Protein AF-A0A8T6P2V7-F1 (afdb_monomer_lite)

Structure (mmCIF, N/CA/C/O backbone):
data_AF-A0A8T6P2V7-F1
#
_entry.id   AF-A0A8T6P2V7-F1
#
loop_
_atom_site.group_PDB
_atom_site.id
_atom_site.type_symbol
_atom_site.label_atom_id
_atom_site.label_alt_id
_atom_site.label_comp_id
_atom_site.label_asym_id
_atom_site.label_entity_id
_atom_site.label_seq_id
_atom_site.pdbx_PDB_ins_code
_atom_site.Cartn_x
_atom_site.Cartn_y
_atom_site.Cartn_z
_atom_site.occupancy
_atom_site.B_iso_or_equiv
_atom_site.auth_seq_id
_atom_site.auth_comp_id
_atom_site.auth_asym_id
_atom_site.auth_atom_id
_atom_site.pdbx_PDB_model_num
ATOM 1 N N . MET A 1 1 ? -76.034 -18.250 33.286 1.00 45.53 1 MET A N 1
ATOM 2 C CA . MET A 1 1 ? -74.710 -18.316 33.936 1.00 45.53 1 MET A CA 1
ATOM 3 C C . MET A 1 1 ? -73.732 -17.863 32.869 1.00 45.53 1 MET A C 1
ATOM 5 O O . MET A 1 1 ? -73.276 -18.672 32.076 1.00 45.53 1 MET A O 1
ATOM 9 N N . GLU A 1 2 ? -73.597 -16.548 32.731 1.00 50.03 2 GLU A N 1
ATOM 10 C CA . GLU A 1 2 ? -72.779 -15.900 31.703 1.00 50.03 2 GLU A CA 1
ATOM 11 C C . GLU A 1 2 ? -71.482 -15.450 32.367 1.00 50.03 2 GLU A C 1
ATOM 13 O O . GLU A 1 2 ? -71.509 -14.820 33.422 1.00 50.03 2 GLU A O 1
ATOM 18 N N . VAL A 1 3 ? -70.359 -15.863 31.790 1.00 55.62 3 VAL A N 1
ATOM 19 C CA . VAL A 1 3 ? -69.014 -15.527 32.257 1.00 55.62 3 VAL A CA 1
ATOM 20 C C . VAL A 1 3 ? -68.494 -14.440 31.323 1.00 55.62 3 VAL A C 1
ATOM 22 O O . VAL A 1 3 ? -68.319 -14.687 30.131 1.00 55.62 3 VAL A O 1
ATOM 25 N N . GLU A 1 4 ? -68.303 -13.230 31.846 1.00 58.66 4 GLU A N 1
ATOM 26 C CA . GLU A 1 4 ? -67.758 -12.103 31.084 1.00 58.66 4 GLU A CA 1
ATOM 27 C C . GLU A 1 4 ? -66.236 -12.249 30.884 1.00 58.66 4 GLU A C 1
ATOM 29 O O . GLU A 1 4 ? -65.521 -12.551 31.842 1.00 58.66 4 GLU A O 1
ATOM 34 N N . PRO A 1 5 ? -65.701 -12.012 29.670 1.00 64.38 5 PRO A N 1
ATOM 35 C CA . PRO A 1 5 ? -64.272 -12.097 29.399 1.00 64.38 5 PRO A CA 1
ATOM 36 C C . PRO A 1 5 ? -63.617 -10.711 29.525 1.00 64.38 5 PRO A C 1
ATOM 38 O O . PRO A 1 5 ? -63.576 -9.952 28.559 1.00 64.38 5 PRO A O 1
ATOM 41 N N . THR A 1 6 ? -63.072 -10.366 30.695 1.00 61.09 6 THR A N 1
ATOM 42 C CA . THR A 1 6 ? -62.422 -9.055 30.932 1.00 61.09 6 THR A CA 1
ATOM 43 C C . THR A 1 6 ? -60.886 -9.069 30.896 1.00 61.09 6 THR A C 1
ATOM 45 O O . THR A 1 6 ? -60.261 -8.026 31.048 1.00 61.09 6 THR A O 1
ATOM 48 N N . GLU A 1 7 ? -60.234 -10.193 30.591 1.00 59.88 7 GLU A N 1
ATOM 49 C CA . GLU A 1 7 ? -58.781 -10.348 30.819 1.00 59.88 7 GLU A CA 1
ATOM 50 C C . GLU A 1 7 ? -57.835 -10.057 29.628 1.00 59.88 7 GLU A C 1
ATOM 52 O O . GLU A 1 7 ? -56.652 -10.385 29.687 1.00 59.88 7 GLU A O 1
ATOM 57 N N . ARG A 1 8 ? -58.285 -9.453 28.515 1.00 60.38 8 ARG A N 1
ATOM 58 C CA . ARG A 1 8 ? -57.468 -9.427 27.272 1.00 60.38 8 ARG A CA 1
ATOM 59 C C . ARG A 1 8 ? -56.738 -8.112 26.929 1.00 60.38 8 ARG A C 1
ATOM 61 O O . ARG A 1 8 ? -56.030 -8.088 25.925 1.00 60.38 8 ARG A O 1
ATOM 68 N N . LEU A 1 9 ? -56.829 -7.033 27.717 1.00 59.06 9 LEU A N 1
ATOM 69 C CA . LEU A 1 9 ? -56.274 -5.72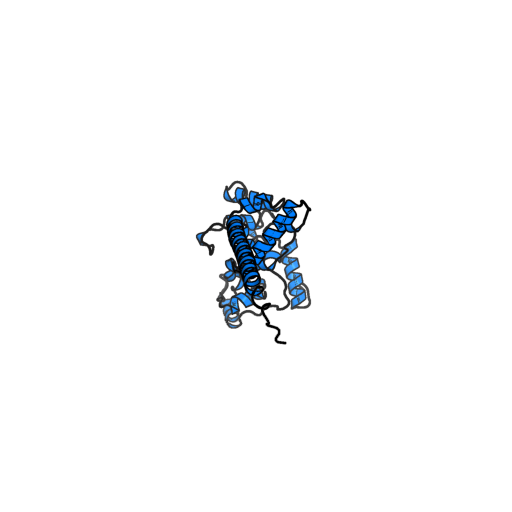1 27.303 1.00 59.06 9 LEU A CA 1
ATOM 70 C C . LEU A 1 9 ? -55.021 -5.224 28.054 1.00 59.06 9 LEU A C 1
ATOM 72 O O . LEU A 1 9 ? -54.312 -4.371 27.518 1.00 59.06 9 LEU A O 1
ATOM 76 N N . GLU A 1 10 ? -54.651 -5.779 29.212 1.00 60.25 10 GLU A N 1
ATOM 77 C CA . GLU A 1 10 ? -53.497 -5.269 29.988 1.00 60.25 10 GLU A CA 1
ATOM 78 C C . GLU A 1 10 ? -52.119 -5.662 29.415 1.00 60.25 10 GLU A C 1
ATOM 80 O O . GLU A 1 10 ? -51.110 -5.008 29.684 1.00 60.25 10 GLU A O 1
ATOM 85 N N . GLY A 1 11 ? -52.052 -6.674 28.544 1.00 63.94 11 GLY A N 1
ATOM 86 C CA . GLY A 1 11 ? -50.790 -7.147 27.959 1.00 63.94 11 GLY A CA 1
ATOM 87 C C . GLY A 1 11 ? -50.219 -6.294 26.815 1.00 63.94 11 GLY A C 1
ATOM 88 O O . GLY A 1 11 ? -49.067 -6.494 26.429 1.00 63.94 11 GLY A O 1
ATOM 89 N N . SER A 1 12 ? -50.989 -5.364 26.236 1.00 71.81 12 SER A N 1
ATOM 90 C CA . SER A 1 12 ? -50.569 -4.643 25.017 1.00 71.81 12 SER A CA 1
ATOM 91 C C . SER A 1 12 ? -49.642 -3.451 25.317 1.00 71.81 12 SER A C 1
ATOM 93 O O . SER A 1 12 ? -48.648 -3.233 24.617 1.00 71.81 12 SER A O 1
ATOM 95 N N . HIS A 1 13 ? -49.891 -2.729 26.415 1.00 76.44 13 HIS A N 1
ATOM 96 C CA . HIS A 1 13 ? -49.121 -1.535 26.778 1.00 76.44 13 HIS A CA 1
ATOM 97 C C . HIS A 1 13 ? -47.701 -1.854 27.273 1.00 76.44 13 HIS A C 1
ATOM 99 O O . HIS A 1 13 ? -46.779 -1.069 27.039 1.00 76.44 13 HIS A O 1
ATOM 105 N N . SER A 1 14 ? -47.495 -3.003 27.924 1.00 86.00 14 SER A N 1
ATOM 106 C CA . SER A 1 14 ? -46.169 -3.428 28.393 1.00 86.00 14 SER A CA 1
ATOM 107 C C . SER A 1 14 ? -45.248 -3.805 27.228 1.00 86.00 14 SER A C 1
ATOM 109 O O . SER A 1 14 ? -44.094 -3.378 27.201 1.00 86.00 14 SER A O 1
ATOM 111 N N . ARG A 1 15 ? -45.771 -4.510 26.214 1.00 89.38 15 ARG A N 1
ATOM 112 C CA . ARG A 1 15 ? -45.019 -4.904 25.009 1.00 89.38 15 ARG A CA 1
ATOM 113 C C . ARG A 1 15 ? -44.549 -3.700 24.197 1.00 89.38 15 ARG A C 1
ATOM 115 O O . ARG A 1 15 ? -43.385 -3.644 23.815 1.00 89.38 15 ARG A O 1
ATOM 122 N N . LEU A 1 16 ? -45.415 -2.706 23.987 1.00 92.25 16 LEU A N 1
ATOM 123 C CA . LEU A 1 16 ? -45.050 -1.501 23.236 1.00 92.25 16 LEU A CA 1
ATOM 124 C C . LEU A 1 16 ? -43.967 -0.675 23.949 1.00 92.25 16 LEU A C 1
ATOM 126 O O . LEU A 1 16 ? -43.078 -0.131 23.296 1.00 92.25 16 LEU A O 1
ATOM 130 N N . ARG A 1 17 ? -44.011 -0.593 25.287 1.00 93.69 17 ARG A N 1
ATOM 131 C CA . ARG A 1 17 ? -42.956 0.067 26.072 1.00 93.69 17 ARG A CA 1
ATOM 132 C C . ARG A 1 17 ? -41.624 -0.669 25.931 1.00 93.69 17 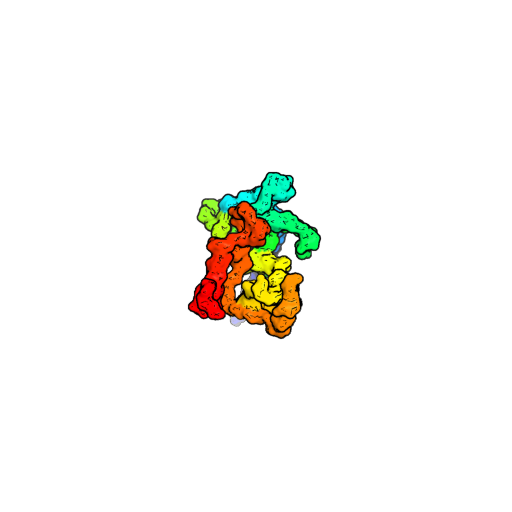ARG A C 1
ATOM 134 O O . ARG A 1 17 ? -40.629 -0.012 25.649 1.00 93.69 17 ARG A O 1
ATOM 141 N N . TRP A 1 18 ? -41.609 -1.996 26.062 1.00 95.12 18 TRP A N 1
ATOM 142 C CA . TRP A 1 18 ? -40.398 -2.805 25.879 1.00 95.12 18 TRP A CA 1
ATOM 143 C C . TRP A 1 18 ? -39.787 -2.656 24.485 1.00 95.12 18 TRP A C 1
ATOM 145 O O . TRP A 1 18 ? -38.587 -2.426 24.380 1.00 95.12 18 TRP A O 1
ATOM 155 N N . LEU A 1 19 ? -40.602 -2.703 23.427 1.00 96.31 19 LEU A N 1
ATOM 156 C CA . LEU A 1 19 ? -40.124 -2.504 22.055 1.00 96.31 19 LEU A CA 1
ATOM 157 C C . LEU A 1 19 ? -39.497 -1.118 21.857 1.00 96.31 19 LEU A C 1
ATOM 159 O O . LEU A 1 19 ? -38.450 -1.008 21.229 1.00 96.31 19 LEU A O 1
ATOM 163 N N . ARG A 1 20 ? -40.093 -0.063 22.429 1.00 96.94 20 ARG A N 1
ATOM 164 C CA . ARG A 1 20 ? -39.525 1.296 22.378 1.00 96.94 20 ARG A CA 1
ATOM 165 C C . ARG A 1 20 ? -38.190 1.398 23.113 1.00 96.94 20 ARG A C 1
ATOM 167 O O . ARG A 1 20 ? -37.284 2.047 22.606 1.00 96.94 20 ARG A O 1
ATOM 174 N N . TRP A 1 21 ? -38.059 0.754 24.273 1.00 97.50 21 TRP A N 1
ATOM 175 C CA . TRP A 1 21 ? -36.792 0.702 25.009 1.00 97.50 21 TRP A CA 1
ATOM 176 C C . TRP A 1 21 ? -35.720 -0.071 24.245 1.00 97.50 21 TRP A C 1
ATOM 178 O O . TRP A 1 21 ? -34.617 0.438 24.086 1.00 97.50 21 TRP A O 1
ATOM 188 N N . ALA A 1 22 ? -36.050 -1.254 23.725 1.00 96.75 22 ALA A N 1
ATOM 189 C CA . ALA A 1 22 ? -35.128 -2.054 22.925 1.00 96.75 22 ALA A CA 1
ATOM 190 C C . ALA A 1 22 ? -34.666 -1.296 21.670 1.00 96.75 22 ALA A C 1
ATOM 192 O O . ALA A 1 22 ? -33.471 -1.238 21.400 1.00 96.75 22 ALA A O 1
ATOM 193 N N . ALA A 1 23 ? -35.591 -0.643 20.958 1.00 97.44 23 ALA A N 1
ATOM 194 C CA . ALA A 1 23 ? -35.260 0.202 19.813 1.00 97.44 23 ALA A CA 1
ATOM 195 C C . ALA A 1 23 ? -34.381 1.398 20.213 1.00 97.44 23 ALA A C 1
ATOM 197 O O . ALA A 1 23 ? -33.410 1.698 19.527 1.00 97.44 23 ALA A O 1
ATOM 198 N N . GLY A 1 24 ? -34.682 2.057 21.337 1.00 97.75 24 GLY A N 1
ATOM 199 C CA . GLY A 1 24 ? -33.870 3.159 21.856 1.00 97.75 24 GLY A CA 1
ATOM 200 C C . GLY A 1 24 ? -32.445 2.730 22.213 1.00 97.75 24 GLY A C 1
ATOM 201 O O . GLY A 1 24 ? -31.498 3.427 21.864 1.00 97.75 24 GLY A O 1
ATOM 202 N N . ILE A 1 25 ? -32.284 1.565 22.847 1.00 97.50 25 ILE A N 1
ATOM 203 C CA . ILE A 1 25 ? -30.970 0.990 23.165 1.00 97.50 25 ILE A CA 1
ATOM 204 C C . ILE A 1 25 ? -30.220 0.630 21.882 1.00 97.50 25 ILE A C 1
ATOM 206 O O . ILE A 1 25 ? -29.060 1.003 21.742 1.00 97.50 25 ILE A O 1
ATOM 210 N N . ALA A 1 26 ? -30.876 -0.036 20.930 1.00 97.38 26 ALA A N 1
ATOM 211 C CA . ALA A 1 26 ? -30.260 -0.388 19.654 1.00 97.38 26 ALA A CA 1
ATOM 212 C C . ALA A 1 26 ? -29.769 0.860 18.900 1.00 97.38 26 ALA A C 1
ATOM 214 O O . ALA A 1 26 ? -28.629 0.894 18.447 1.00 97.38 26 ALA A O 1
ATOM 215 N N . LEU A 1 27 ? -30.586 1.916 18.837 1.00 98.12 27 LEU A N 1
ATOM 216 C CA . LEU A 1 27 ? -30.195 3.191 18.230 1.00 98.12 27 LEU A CA 1
ATOM 217 C C . LEU A 1 27 ? -29.028 3.855 18.965 1.00 98.12 27 LEU A C 1
ATOM 219 O O . LEU A 1 27 ? -28.132 4.382 18.316 1.00 98.12 27 LEU A O 1
ATOM 223 N N . ALA A 1 28 ? -29.016 3.819 20.300 1.00 97.75 28 ALA A N 1
ATOM 224 C CA . ALA A 1 28 ? -27.910 4.363 21.081 1.00 97.75 28 ALA A CA 1
ATOM 225 C C . ALA A 1 28 ? -26.600 3.605 20.817 1.00 97.75 28 ALA A C 1
ATOM 227 O O . ALA A 1 28 ? -25.563 4.237 20.640 1.00 97.75 28 ALA A O 1
ATOM 228 N N . VAL A 1 29 ? -26.646 2.272 20.733 1.00 97.00 29 VAL A N 1
ATOM 229 C CA . VAL A 1 29 ? -25.479 1.439 20.400 1.00 97.00 29 VAL A CA 1
ATOM 230 C C . VAL A 1 29 ? -24.980 1.736 18.988 1.00 97.00 29 VAL A C 1
ATOM 232 O O . VAL A 1 29 ? -23.786 1.944 18.807 1.00 97.00 29 VAL A O 1
ATOM 235 N N . LEU A 1 30 ? -25.878 1.830 18.003 1.00 96.12 30 LEU A N 1
ATOM 236 C CA . LEU A 1 30 ? -25.511 2.183 16.629 1.00 96.12 30 LEU A CA 1
ATOM 237 C C . LEU A 1 30 ? -24.895 3.584 16.544 1.00 96.12 30 LEU A C 1
ATOM 239 O O . LEU A 1 30 ? -23.882 3.765 15.878 1.00 96.12 30 LEU A O 1
ATOM 243 N N . ALA A 1 31 ? -25.466 4.565 17.247 1.00 96.25 31 ALA A N 1
ATOM 244 C CA . ALA A 1 31 ? -24.929 5.921 17.286 1.00 96.25 31 ALA A CA 1
ATOM 245 C C . ALA A 1 31 ? -23.540 5.965 17.940 1.00 96.25 31 ALA A C 1
ATOM 247 O O . ALA A 1 31 ? -22.645 6.628 17.424 1.00 96.25 31 ALA A O 1
ATOM 248 N N . LEU A 1 32 ? -23.342 5.237 19.044 1.00 96.25 32 LEU A N 1
ATOM 249 C CA . LEU A 1 32 ? -22.037 5.122 19.698 1.00 96.25 32 LEU A CA 1
ATOM 250 C C . LEU A 1 32 ? -21.012 4.426 18.800 1.00 96.25 32 LEU A C 1
ATOM 252 O O . LEU A 1 32 ? -19.895 4.918 18.687 1.00 96.25 32 LEU A O 1
ATOM 256 N N . GLY A 1 33 ? -21.395 3.333 18.133 1.00 92.75 33 GLY A N 1
ATOM 257 C CA . GLY A 1 33 ? -20.538 2.634 17.175 1.00 92.75 33 GLY A CA 1
ATOM 258 C C . GLY A 1 33 ? -20.140 3.528 16.003 1.00 92.75 33 GLY A C 1
ATOM 259 O O . GLY A 1 33 ? -18.964 3.606 15.669 1.00 92.75 33 GLY A O 1
ATOM 260 N N . PHE A 1 34 ? -21.088 4.281 15.442 1.00 94.31 34 PHE A N 1
ATOM 261 C CA . PHE A 1 34 ? -20.820 5.220 14.353 1.00 94.31 34 PHE A CA 1
ATOM 262 C C . PHE A 1 34 ? -19.887 6.362 14.781 1.00 94.31 34 PHE A C 1
ATOM 264 O O . PHE A 1 34 ? -18.902 6.642 14.103 1.00 94.31 34 PHE A O 1
ATOM 271 N N . VAL A 1 35 ? -20.163 7.009 15.919 1.00 96.00 35 VAL A N 1
ATOM 272 C CA . VAL A 1 35 ? -19.317 8.096 16.442 1.00 96.00 35 VAL A CA 1
ATOM 273 C C . VAL A 1 35 ? -17.925 7.578 16.807 1.00 96.00 35 VAL A C 1
ATOM 275 O O . VAL A 1 35 ? -16.935 8.241 16.505 1.00 96.00 35 VAL A O 1
ATOM 278 N N . GLY A 1 36 ? -17.843 6.399 17.427 1.00 94.50 36 GLY A N 1
ATOM 279 C CA . GLY A 1 36 ? -16.584 5.742 17.765 1.00 94.50 36 GLY A CA 1
ATOM 280 C C . GLY A 1 36 ? -15.769 5.392 16.523 1.00 94.50 36 GLY A C 1
ATOM 281 O O . GLY A 1 36 ? -14.609 5.778 16.446 1.00 94.50 36 GLY A O 1
ATOM 282 N N . GLY A 1 37 ? -16.389 4.751 15.528 1.00 94.75 37 GLY A N 1
ATOM 283 C CA . GLY A 1 37 ? -15.747 4.386 14.264 1.00 94.75 37 GLY A CA 1
ATOM 284 C C . GLY A 1 37 ? -15.269 5.601 13.470 1.00 94.75 37 GLY A C 1
ATOM 285 O O . GLY A 1 37 ? -14.122 5.635 13.042 1.00 94.75 37 GLY A O 1
ATOM 286 N N . ALA A 1 38 ? -16.090 6.650 13.349 1.00 96.00 38 ALA A N 1
ATOM 287 C CA . ALA A 1 38 ? -15.675 7.899 12.705 1.00 96.00 38 ALA A CA 1
ATOM 288 C C . ALA A 1 38 ? -14.538 8.603 13.471 1.00 96.00 38 ALA A C 1
ATOM 290 O O . ALA A 1 38 ? -13.646 9.200 12.867 1.00 96.00 38 ALA A O 1
ATOM 291 N N . GLY A 1 39 ? -14.561 8.532 14.806 1.00 97.06 39 GLY A N 1
ATOM 292 C CA . GLY A 1 39 ? -13.491 9.037 15.661 1.00 97.06 39 GLY A CA 1
ATOM 293 C C . GLY A 1 39 ? -12.178 8.279 15.462 1.00 97.06 39 GLY A C 1
ATOM 294 O O . GLY A 1 39 ? -11.153 8.916 15.240 1.00 97.06 39 GLY A O 1
ATOM 295 N N . ALA A 1 40 ? -12.219 6.944 15.498 1.00 95.69 40 ALA A N 1
ATOM 296 C CA . ALA A 1 40 ? -11.071 6.071 15.255 1.00 95.69 40 ALA A CA 1
ATOM 297 C C . ALA A 1 40 ? -10.501 6.280 13.850 1.00 95.69 40 ALA A C 1
ATOM 299 O O . ALA A 1 40 ? -9.316 6.556 13.707 1.00 95.69 40 ALA A O 1
ATOM 300 N N . SER A 1 41 ? -11.373 6.312 12.841 1.00 95.81 41 SER A N 1
ATOM 301 C CA . SER A 1 41 ? -11.006 6.616 11.460 1.00 95.81 41 SER A CA 1
ATOM 302 C C . SER A 1 41 ? -10.217 7.924 11.377 1.00 95.81 41 SER A C 1
ATOM 304 O O . SER A 1 41 ? -9.116 7.945 10.841 1.00 95.81 41 SER A O 1
ATOM 306 N N . ARG A 1 42 ? -10.709 9.004 11.996 1.00 96.12 42 ARG A N 1
ATOM 307 C CA . ARG A 1 42 ? -9.996 10.288 12.023 1.00 96.12 42 ARG A CA 1
ATOM 308 C C . ARG A 1 42 ? -8.664 10.233 12.780 1.00 96.12 42 ARG A C 1
ATOM 310 O O . ARG A 1 42 ? -7.770 11.012 12.463 1.00 96.12 42 ARG A O 1
ATOM 317 N N . LEU A 1 43 ? -8.545 9.396 13.809 1.00 96.56 43 LEU A N 1
ATOM 318 C CA . LEU A 1 43 ? -7.300 9.232 14.560 1.00 96.56 43 LEU A CA 1
ATOM 319 C C . LEU A 1 43 ? -6.236 8.506 13.732 1.00 96.56 43 LEU A C 1
ATOM 321 O O . LEU A 1 43 ? -5.083 8.922 13.771 1.00 96.56 43 LEU A O 1
ATOM 325 N N . GLU A 1 44 ? -6.620 7.502 12.945 1.00 96.00 44 GLU A N 1
ATOM 326 C CA . GLU A 1 44 ? -5.713 6.770 12.046 1.00 96.00 44 GLU A CA 1
ATOM 327 C C . GLU A 1 44 ? -5.115 7.658 10.947 1.00 96.00 44 GLU A C 1
ATOM 329 O O . GLU A 1 44 ? -4.021 7.390 10.472 1.00 96.00 44 GLU A O 1
ATOM 334 N N . GLU A 1 45 ? -5.762 8.778 10.606 1.00 95.69 45 GLU A N 1
ATOM 335 C CA . GLU A 1 45 ? -5.217 9.814 9.710 1.00 95.69 45 GLU A CA 1
ATOM 336 C C . GLU A 1 45 ? -4.000 10.571 10.288 1.00 95.69 45 GLU A C 1
ATOM 338 O O . GLU A 1 45 ? -3.534 11.539 9.683 1.00 95.69 45 GLU A O 1
ATOM 343 N N . ASN A 1 46 ? -3.530 10.213 11.485 1.00 96.00 46 ASN A N 1
ATOM 344 C CA . ASN A 1 46 ? -2.413 10.846 12.172 1.00 96.00 46 ASN A CA 1
ATOM 345 C C . ASN A 1 46 ? -1.370 9.797 12.560 1.00 96.00 46 ASN A C 1
ATOM 347 O O . ASN A 1 46 ? -1.556 9.060 13.524 1.00 96.00 46 ASN A O 1
ATOM 351 N N . ASP A 1 47 ? -0.216 9.806 11.901 1.00 95.62 47 ASP A N 1
ATOM 352 C CA . ASP A 1 47 ? 0.845 8.811 12.121 1.00 95.62 47 ASP A CA 1
ATOM 353 C C . ASP A 1 47 ? 1.326 8.736 13.574 1.00 95.62 47 ASP A C 1
ATOM 355 O O . ASP A 1 47 ? 1.716 7.676 14.059 1.00 95.62 47 ASP A O 1
ATOM 359 N N . ARG A 1 48 ? 1.244 9.844 14.328 1.00 94.75 48 ARG A N 1
ATOM 360 C CA . ARG A 1 48 ? 1.591 9.838 15.759 1.00 94.75 48 ARG A CA 1
ATOM 361 C C . ARG A 1 48 ? 0.623 9.013 16.597 1.00 94.75 48 ARG A C 1
ATOM 363 O O . ARG A 1 48 ? 1.025 8.530 17.651 1.00 94.75 48 ARG A O 1
ATOM 370 N N . PHE A 1 49 ? -0.635 8.902 16.178 1.00 94.75 49 PHE A N 1
ATOM 371 C CA . PHE A 1 49 ? -1.598 8.010 16.814 1.00 94.75 49 PHE A CA 1
ATOM 372 C C . PHE A 1 49 ? -1.185 6.554 16.578 1.00 94.75 49 PHE A C 1
ATOM 374 O O . PHE A 1 49 ? -0.990 5.832 17.555 1.00 94.75 49 PHE A O 1
ATOM 381 N N . CYS A 1 50 ? -0.915 6.165 15.329 1.00 92.25 50 CYS A N 1
ATOM 382 C CA . CYS A 1 50 ? -0.433 4.821 14.993 1.00 92.25 50 CYS A CA 1
ATOM 383 C C . CYS A 1 50 ? 0.861 4.479 15.761 1.00 92.25 50 CYS A C 1
ATOM 385 O O . CYS A 1 50 ? 0.925 3.492 16.496 1.00 92.25 50 CYS A O 1
ATOM 387 N N . ALA A 1 51 ? 1.859 5.368 15.713 1.00 90.94 51 ALA A N 1
ATOM 388 C CA . ALA A 1 51 ? 3.147 5.200 16.390 1.00 90.94 51 ALA A CA 1
ATOM 389 C C . ALA A 1 51 ? 3.074 5.260 17.932 1.00 90.94 51 ALA A C 1
ATOM 391 O O . ALA A 1 51 ? 4.080 5.006 18.603 1.00 90.94 51 ALA A O 1
ATOM 392 N N . SER A 1 52 ? 1.920 5.619 18.512 1.00 90.44 52 SER A N 1
ATOM 393 C CA . SER A 1 52 ? 1.724 5.606 19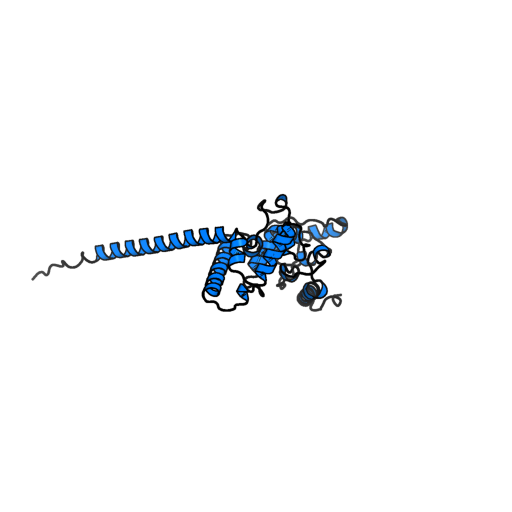.968 1.00 90.44 52 SER A CA 1
ATOM 394 C C . SER A 1 52 ? 1.401 4.216 20.521 1.00 90.44 52 SER A C 1
ATOM 396 O O . SER A 1 52 ? 1.724 3.952 21.681 1.00 90.44 52 SER A O 1
ATOM 398 N N . CYS A 1 53 ? 0.826 3.338 19.691 1.00 85.94 53 CYS A N 1
ATOM 399 C CA . CYS A 1 53 ? 0.446 1.977 20.071 1.00 85.94 53 CYS A CA 1
ATOM 400 C C . CYS A 1 53 ? 1.320 0.909 19.406 1.00 85.94 53 CYS A C 1
ATOM 402 O O . CYS A 1 53 ? 1.649 -0.081 20.059 1.00 85.94 53 CYS A O 1
ATOM 404 N N . HIS A 1 54 ? 1.741 1.106 18.151 1.00 85.06 54 HIS A N 1
ATOM 405 C CA . HIS A 1 54 ? 2.641 0.152 17.505 1.00 85.06 54 HIS A CA 1
ATOM 406 C C . HIS A 1 54 ? 4.026 0.147 18.160 1.00 85.06 54 HIS A C 1
ATOM 408 O O . HIS A 1 54 ? 4.537 1.173 18.620 1.00 85.06 54 HIS A O 1
ATOM 414 N N . MET A 1 55 ? 4.631 -1.039 18.225 1.00 84.31 55 MET A N 1
ATOM 415 C CA . MET A 1 55 ? 5.915 -1.277 18.885 1.00 84.31 55 MET A CA 1
ATOM 416 C C . MET A 1 55 ? 7.061 -1.306 17.864 1.00 84.31 55 MET A C 1
ATOM 418 O O . MET A 1 55 ? 6.915 -0.868 16.726 1.00 84.31 55 MET A O 1
ATOM 422 N N . VAL A 1 56 ? 8.255 -1.729 18.285 1.00 85.69 56 VAL A N 1
ATOM 423 C CA . VAL A 1 56 ? 9.341 -2.034 17.340 1.00 85.69 56 VAL A CA 1
ATOM 424 C C . VAL A 1 56 ? 8.903 -3.245 16.504 1.00 85.69 56 VAL A C 1
ATOM 426 O O . VAL A 1 56 ? 8.399 -4.194 17.102 1.00 85.69 56 VAL A O 1
ATOM 429 N N . PRO A 1 57 ? 9.092 -3.223 15.172 1.00 85.75 57 PRO A N 1
ATOM 430 C CA . PRO A 1 57 ? 9.899 -2.277 14.404 1.00 85.75 57 PRO A CA 1
ATOM 431 C C . PRO A 1 57 ? 9.155 -1.054 13.841 1.00 85.75 57 PRO A C 1
ATOM 433 O O . PRO A 1 57 ? 9.826 -0.108 13.442 1.00 85.75 57 PRO A O 1
ATOM 436 N N . GLU A 1 58 ? 7.826 -0.989 13.889 1.00 85.75 58 GLU A N 1
ATOM 437 C CA . GLU A 1 58 ? 7.024 0.091 13.282 1.00 85.75 58 GLU A CA 1
ATOM 438 C C . GLU A 1 58 ? 7.439 1.503 13.731 1.00 85.75 58 GLU A C 1
ATOM 440 O O . GLU A 1 58 ? 7.621 2.418 12.927 1.00 85.75 58 GLU A O 1
ATOM 445 N N . ARG A 1 59 ? 7.709 1.691 15.031 1.00 90.12 59 ARG A N 1
ATOM 446 C CA . ARG A 1 59 ? 8.215 2.984 15.536 1.00 90.12 59 ARG A CA 1
ATOM 447 C C . ARG A 1 59 ? 9.575 3.366 14.960 1.00 90.12 59 ARG A C 1
ATOM 449 O O . ARG A 1 59 ? 9.881 4.553 14.864 1.00 90.12 59 ARG A O 1
ATOM 456 N N . THR A 1 60 ? 10.406 2.385 14.615 1.00 91.12 60 THR A N 1
ATOM 457 C CA . THR A 1 60 ? 11.679 2.630 13.932 1.00 91.12 60 THR A CA 1
ATOM 458 C C . THR A 1 60 ? 11.417 3.191 12.540 1.00 91.12 60 THR A C 1
ATOM 460 O O . THR A 1 60 ? 12.070 4.158 12.164 1.00 91.12 60 THR A O 1
ATOM 463 N N . TYR A 1 61 ? 10.437 2.646 11.819 1.00 89.94 61 TYR A N 1
ATOM 464 C CA . TYR A 1 61 ? 10.082 3.064 10.460 1.00 89.94 61 TYR A CA 1
ATOM 465 C C . TYR A 1 61 ? 9.518 4.480 10.447 1.00 89.94 61 TYR A C 1
ATOM 467 O O . TYR A 1 61 ? 10.044 5.342 9.744 1.00 89.94 61 TYR A O 1
ATOM 475 N N . PHE A 1 62 ? 8.571 4.761 11.347 1.00 93.25 62 PHE A N 1
ATOM 476 C CA . PHE A 1 62 ? 8.070 6.115 11.558 1.00 93.25 62 PHE A CA 1
ATOM 477 C C . PHE A 1 62 ? 9.214 7.103 11.839 1.00 93.25 62 PHE A C 1
ATOM 479 O O . PHE A 1 62 ? 9.308 8.143 11.193 1.00 93.25 62 PHE A O 1
ATOM 486 N N . ASN A 1 63 ? 10.128 6.779 12.763 1.00 94.44 63 ASN A N 1
ATOM 487 C CA . ASN A 1 63 ? 11.246 7.672 13.082 1.00 94.44 63 ASN A CA 1
ATOM 488 C C . ASN A 1 63 ? 12.195 7.886 11.892 1.00 94.44 63 ASN A C 1
ATOM 490 O O . ASN A 1 63 ? 12.627 9.020 11.686 1.00 94.44 63 ASN A O 1
ATOM 494 N N . ARG A 1 64 ? 12.502 6.842 11.105 1.00 93.44 64 ARG A N 1
ATOM 495 C CA . ARG A 1 64 ? 13.324 6.975 9.889 1.00 93.44 64 ARG A CA 1
ATOM 496 C C . ARG A 1 64 ? 12.664 7.902 8.875 1.00 93.44 64 ARG A C 1
ATOM 498 O O . ARG A 1 64 ? 13.317 8.835 8.421 1.00 93.44 64 ARG A O 1
ATOM 505 N N . ALA A 1 65 ? 11.366 7.736 8.621 1.00 93.69 65 ALA A N 1
ATOM 506 C CA . ALA A 1 65 ? 10.621 8.622 7.732 1.00 93.69 65 ALA A CA 1
ATOM 507 C C . ALA A 1 65 ? 10.653 10.084 8.215 1.00 93.69 65 ALA A C 1
ATOM 509 O O . ALA A 1 65 ? 10.884 10.999 7.425 1.00 93.69 65 ALA A O 1
ATOM 510 N N . GLN A 1 66 ? 10.508 10.325 9.526 1.00 95.44 66 GLN A N 1
ATOM 511 C CA . GLN A 1 66 ? 10.623 11.675 10.093 1.00 95.44 66 GLN A CA 1
ATOM 512 C C . GLN A 1 66 ? 12.043 12.259 9.967 1.00 95.44 66 GLN A C 1
ATOM 514 O O . GLN A 1 66 ? 12.189 13.458 9.723 1.00 95.44 66 GLN A O 1
ATOM 519 N N . PHE A 1 67 ? 13.095 11.449 10.129 1.00 95.38 67 PHE A N 1
ATOM 520 C CA . PHE A 1 67 ? 14.477 11.901 9.931 1.00 95.38 67 PHE A CA 1
ATOM 521 C C . PHE A 1 67 ? 14.800 12.169 8.461 1.00 95.38 67 PHE A C 1
ATOM 523 O O . PHE A 1 67 ? 15.452 13.175 8.173 1.00 95.38 67 PHE A O 1
ATOM 530 N N . ALA A 1 68 ? 14.290 11.346 7.544 1.00 92.25 68 ALA A N 1
ATOM 531 C CA . ALA A 1 68 ? 14.394 11.564 6.105 1.00 92.25 68 ALA A CA 1
ATOM 532 C C . ALA A 1 68 ? 13.692 12.869 5.689 1.00 92.25 68 ALA A C 1
ATOM 534 O O . ALA A 1 68 ? 14.298 13.718 5.037 1.00 92.25 68 ALA A O 1
ATOM 535 N N . LEU A 1 69 ? 12.465 13.103 6.172 1.00 93.06 69 LEU A N 1
ATOM 536 C CA . LEU A 1 69 ? 11.732 14.365 5.990 1.00 93.06 69 LEU A CA 1
ATOM 537 C C . LEU A 1 69 ? 12.485 15.589 6.517 1.00 93.06 69 LEU A C 1
ATOM 539 O O . LEU A 1 69 ? 12.431 16.668 5.930 1.00 93.06 69 LEU A O 1
ATOM 543 N N . ALA A 1 70 ? 13.188 15.434 7.638 1.00 95.56 70 ALA A N 1
ATOM 544 C CA . ALA A 1 70 ? 14.009 16.491 8.214 1.00 95.56 70 ALA A CA 1
ATOM 545 C C . ALA A 1 70 ? 15.361 16.679 7.492 1.00 95.56 70 ALA A C 1
ATOM 547 O O . ALA A 1 70 ? 16.118 17.579 7.864 1.00 95.56 70 ALA A O 1
ATOM 548 N N . GLY A 1 71 ? 15.681 15.843 6.496 1.00 94.31 71 GLY A N 1
ATOM 549 C CA . GLY A 1 71 ? 16.964 15.839 5.791 1.00 94.31 71 GLY A CA 1
ATOM 550 C C . GLY A 1 71 ? 18.148 15.431 6.673 1.00 94.31 71 GLY A C 1
ATOM 551 O O . GLY A 1 71 ? 19.273 15.861 6.420 1.00 94.31 71 GLY A O 1
ATOM 552 N N . ILE A 1 72 ? 17.891 14.673 7.745 1.00 95.75 72 ILE A N 1
ATOM 553 C CA . ILE A 1 72 ? 18.906 14.232 8.711 1.00 95.75 72 ILE A CA 1
ATOM 554 C C . ILE A 1 72 ? 19.575 12.943 8.230 1.00 95.75 72 ILE A C 1
ATOM 556 O O . ILE A 1 72 ? 20.802 12.874 8.205 1.00 95.75 72 ILE A O 1
ATOM 560 N N . ASP A 1 73 ? 18.765 11.965 7.826 1.00 92.12 73 ASP A N 1
ATOM 561 C CA . ASP A 1 73 ? 19.204 10.639 7.389 1.00 92.12 73 ASP A CA 1
ATOM 562 C C . ASP A 1 73 ? 18.811 10.401 5.918 1.00 92.12 73 ASP A C 1
ATOM 564 O O . ASP A 1 73 ? 17.861 11.022 5.427 1.00 92.12 73 ASP A O 1
ATOM 568 N N . PRO A 1 74 ? 19.535 9.534 5.186 1.00 89.88 74 PRO A N 1
ATOM 569 C CA . PRO A 1 74 ? 19.145 9.135 3.838 1.00 89.88 74 PRO A CA 1
ATOM 570 C C . PRO A 1 74 ? 17.852 8.303 3.836 1.00 89.88 74 PRO A C 1
ATOM 572 O O . PRO A 1 74 ? 17.443 7.733 4.847 1.00 89.88 74 PRO A O 1
ATOM 575 N N . VAL A 1 75 ? 17.227 8.205 2.663 1.00 92.06 75 VAL A N 1
ATOM 576 C CA . VAL A 1 75 ? 16.067 7.336 2.430 1.00 92.06 75 VAL A CA 1
ATOM 577 C C . VAL A 1 75 ? 16.557 5.907 2.238 1.00 92.06 75 VAL A C 1
ATOM 579 O O . VAL A 1 75 ? 17.135 5.594 1.205 1.00 92.06 75 VAL A O 1
ATOM 582 N N . GLU A 1 76 ? 16.348 5.047 3.230 1.00 90.25 76 GLU A N 1
ATOM 583 C CA . GLU A 1 76 ? 16.851 3.662 3.201 1.00 90.25 76 GLU A CA 1
ATOM 584 C C . GLU A 1 76 ? 15.765 2.612 2.954 1.00 90.25 76 GLU A C 1
ATOM 586 O O . GLU A 1 76 ? 16.074 1.432 2.796 1.00 90.25 76 GLU A O 1
ATOM 591 N N . ASP A 1 77 ? 14.499 3.020 2.960 1.00 92.94 77 ASP A N 1
ATOM 592 C CA . ASP A 1 77 ? 13.352 2.140 2.784 1.00 92.94 77 ASP A CA 1
ATOM 593 C C . ASP A 1 77 ? 12.235 2.851 2.017 1.00 92.94 77 ASP A C 1
ATOM 595 O O . ASP A 1 77 ? 12.157 4.085 1.967 1.00 92.94 77 ASP A O 1
ATOM 599 N N . LEU A 1 78 ? 11.361 2.045 1.422 1.00 93.94 78 LEU A N 1
ATOM 600 C CA . LEU A 1 78 ? 10.286 2.527 0.570 1.00 93.94 78 LEU A CA 1
ATOM 601 C C . LEU A 1 78 ? 9.231 3.315 1.359 1.00 93.94 78 LEU A C 1
ATOM 603 O O . LEU A 1 78 ? 8.666 4.265 0.821 1.00 93.94 78 LEU A O 1
ATOM 607 N N . SER A 1 79 ? 8.979 2.993 2.632 1.00 93.06 79 SER A N 1
ATOM 608 C CA . SER A 1 79 ? 8.047 3.780 3.453 1.00 93.06 79 SER A CA 1
ATOM 609 C C . SER A 1 79 ? 8.525 5.225 3.633 1.00 93.06 79 SER A C 1
ATOM 611 O O . SER A 1 79 ? 7.766 6.164 3.411 1.00 93.06 79 SER A O 1
ATOM 613 N N . SER A 1 80 ? 9.812 5.427 3.915 1.00 94.31 80 SER A N 1
ATOM 614 C CA . SER A 1 80 ? 10.439 6.742 4.049 1.00 94.31 80 SER A CA 1
ATOM 615 C C . SER A 1 80 ? 10.435 7.502 2.722 1.00 94.31 80 SER A C 1
ATOM 617 O O . SER A 1 80 ? 10.273 8.722 2.718 1.00 94.31 80 SER A O 1
ATOM 619 N N . ALA A 1 81 ? 10.562 6.791 1.596 1.00 94.81 81 ALA A N 1
ATOM 620 C CA . ALA A 1 81 ? 10.441 7.383 0.266 1.00 94.81 81 ALA A CA 1
ATOM 621 C C . ALA A 1 81 ? 9.038 7.957 0.017 1.00 94.81 81 ALA A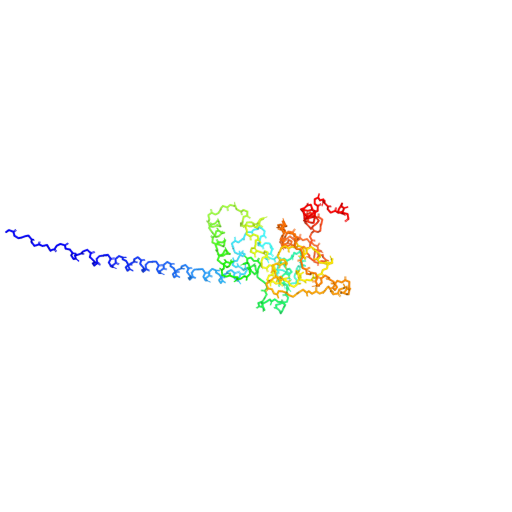 C 1
ATOM 623 O O . ALA A 1 81 ? 8.919 9.068 -0.490 1.00 94.81 81 ALA A O 1
ATOM 624 N N . HIS A 1 82 ? 7.984 7.255 0.444 1.00 94.94 82 HIS A N 1
ATOM 625 C CA . HIS A 1 82 ? 6.604 7.728 0.296 1.00 94.94 82 HIS A CA 1
ATOM 626 C C . HIS A 1 82 ? 6.306 8.984 1.119 1.00 94.94 82 HIS A C 1
ATOM 628 O O . HIS A 1 82 ? 5.567 9.848 0.658 1.00 94.94 82 HIS A O 1
ATOM 634 N N . TYR A 1 83 ? 6.913 9.147 2.299 1.00 93.50 83 TYR A N 1
ATOM 635 C CA . TYR A 1 83 ? 6.788 10.400 3.060 1.00 93.50 83 TYR A CA 1
ATOM 636 C C . TYR A 1 83 ? 7.397 11.603 2.324 1.00 93.50 83 TYR A C 1
ATOM 638 O O . TYR A 1 83 ? 7.000 12.738 2.581 1.00 93.50 83 TYR A O 1
ATOM 646 N N . LEU A 1 84 ? 8.360 11.364 1.430 1.00 92.88 84 LEU A N 1
ATOM 647 C CA . LEU A 1 84 ? 9.020 12.387 0.619 1.00 92.88 84 LEU A CA 1
ATOM 648 C C . LEU A 1 84 ? 8.385 12.578 -0.763 1.00 92.88 84 LEU A C 1
ATOM 650 O O . LEU A 1 84 ? 8.839 13.455 -1.498 1.00 92.88 84 LEU A O 1
ATOM 654 N N . ALA A 1 85 ? 7.375 11.778 -1.123 1.00 92.19 85 ALA A N 1
ATOM 655 C CA . ALA A 1 85 ? 6.652 11.945 -2.376 1.00 92.19 85 ALA A CA 1
ATOM 656 C C . ALA A 1 85 ? 6.026 13.345 -2.440 1.00 92.19 85 ALA A C 1
ATOM 658 O O . ALA A 1 85 ? 5.529 13.857 -1.430 1.00 92.19 85 ALA A O 1
ATOM 659 N N . ASP A 1 86 ? 6.066 13.967 -3.620 1.00 89.25 86 ASP A N 1
ATOM 660 C CA . ASP A 1 86 ? 5.454 15.276 -3.811 1.00 89.25 86 ASP A CA 1
ATOM 661 C C . ASP A 1 86 ? 3.935 15.139 -3.622 1.00 89.25 86 ASP A C 1
ATOM 663 O O . ASP A 1 86 ? 3.309 14.335 -4.315 1.00 89.25 86 ASP A O 1
ATOM 667 N N . PRO A 1 87 ? 3.309 15.894 -2.700 1.00 89.31 87 PRO A N 1
ATOM 668 C CA . PRO A 1 87 ? 1.862 15.871 -2.547 1.00 89.31 87 PRO A CA 1
ATOM 669 C C . PRO A 1 87 ? 1.100 16.176 -3.838 1.00 89.31 87 PRO A C 1
ATOM 671 O O . PRO A 1 87 ? -0.028 15.713 -3.969 1.00 89.31 87 PRO A O 1
ATOM 674 N N . GLU A 1 88 ? 1.684 16.931 -4.777 1.00 90.56 88 GLU A N 1
ATOM 675 C CA . GLU A 1 88 ? 1.072 17.204 -6.085 1.00 90.56 88 GLU A CA 1
ATOM 676 C C . GLU A 1 88 ? 0.950 15.947 -6.962 1.00 90.56 88 GLU A C 1
ATOM 678 O O . GLU A 1 88 ? 0.035 15.872 -7.783 1.00 90.56 88 GLU A O 1
ATOM 683 N N . ASP A 1 89 ? 1.807 14.948 -6.739 1.00 86.69 89 ASP A N 1
ATOM 684 C CA . ASP A 1 89 ? 1.789 13.661 -7.442 1.00 86.69 89 ASP A CA 1
ATOM 685 C C . ASP A 1 89 ? 0.868 12.627 -6.760 1.00 86.69 89 ASP A C 1
ATOM 687 O O . ASP A 1 89 ? 0.639 11.542 -7.297 1.00 86.69 89 ASP A O 1
ATOM 691 N N . LEU A 1 90 ? 0.320 12.939 -5.578 1.00 86.75 90 LEU A N 1
ATOM 692 C CA . LEU A 1 90 ? -0.523 12.025 -4.806 1.00 86.75 90 LEU A CA 1
ATOM 693 C C . LEU A 1 90 ? -2.018 12.272 -5.073 1.00 86.75 90 LEU A C 1
ATOM 695 O O . LEU A 1 90 ? -2.455 13.427 -5.074 1.00 86.75 90 LEU A O 1
ATOM 699 N N . PRO A 1 91 ? -2.861 11.220 -5.176 1.00 80.81 91 PRO A N 1
ATOM 700 C CA . PRO A 1 91 ? -4.296 11.375 -5.452 1.00 80.81 91 PRO A CA 1
ATOM 701 C C . PRO A 1 91 ? -5.034 12.305 -4.477 1.00 80.81 91 PRO A C 1
ATOM 703 O O . PRO A 1 91 ? -5.980 12.996 -4.855 1.00 80.81 91 PRO A O 1
ATOM 706 N N . ALA A 1 92 ? -4.600 12.333 -3.214 1.00 82.19 92 ALA A N 1
ATOM 707 C CA . ALA A 1 92 ? -5.221 13.127 -2.161 1.00 82.19 92 ALA A CA 1
ATOM 708 C C . ALA A 1 92 ? -4.658 14.558 -2.033 1.00 82.19 92 ALA A C 1
ATOM 710 O O . ALA A 1 92 ? -5.212 15.354 -1.270 1.00 82.19 92 ALA A O 1
ATOM 711 N N . GLY A 1 93 ? -3.574 14.905 -2.738 1.00 86.00 93 GLY A N 1
ATOM 712 C CA . GLY A 1 93 ? -2.953 16.230 -2.629 1.00 86.00 93 GLY A CA 1
ATOM 713 C C . GLY A 1 93 ? -2.327 16.519 -1.258 1.00 86.00 93 GLY A C 1
ATOM 714 O O . GLY A 1 93 ? -2.170 17.683 -0.879 1.00 86.00 93 GLY A O 1
ATOM 715 N N . VAL A 1 94 ? -2.051 15.484 -0.460 1.00 87.50 94 VAL A N 1
ATOM 716 C CA . VAL A 1 94 ? -1.514 15.590 0.904 1.00 87.50 94 VAL A CA 1
ATOM 717 C C . VAL A 1 94 ? -0.351 14.619 1.088 1.00 87.50 94 VAL A C 1
ATOM 719 O O . VAL A 1 94 ? -0.341 13.591 0.419 1.00 87.50 94 VAL A O 1
ATOM 722 N N . PRO A 1 95 ? 0.609 14.913 1.988 1.00 90.94 95 PRO A N 1
ATOM 723 C CA . PRO A 1 95 ? 1.704 13.991 2.283 1.00 90.94 95 PRO A CA 1
ATOM 724 C C . PRO A 1 95 ? 1.194 12.606 2.690 1.00 90.94 95 PRO A C 1
ATOM 726 O O . PRO A 1 95 ? 0.201 12.519 3.421 1.00 90.94 95 PRO A O 1
ATOM 729 N N . MET A 1 96 ? 1.901 11.555 2.266 1.00 93.56 96 MET A N 1
ATOM 730 C CA . MET A 1 96 ? 1.566 10.181 2.646 1.00 93.56 96 MET A CA 1
ATOM 731 C C . MET A 1 96 ? 1.654 9.965 4.154 1.00 93.56 96 MET A C 1
ATOM 733 O O . MET A 1 96 ? 2.528 10.504 4.837 1.00 93.56 96 MET A O 1
ATOM 737 N N . ARG A 1 97 ? 0.743 9.126 4.643 1.00 94.31 97 ARG A N 1
ATOM 738 C CA . ARG A 1 97 ? 0.609 8.701 6.040 1.00 94.31 97 ARG A CA 1
ATOM 739 C C . ARG A 1 97 ? 0.628 7.182 6.115 1.00 94.31 97 ARG A C 1
ATOM 741 O O . ARG A 1 97 ? 0.349 6.505 5.128 1.00 94.31 97 ARG A O 1
ATOM 748 N N . CYS A 1 98 ? 0.859 6.631 7.303 1.00 94.06 98 CYS A N 1
ATOM 749 C CA . CYS A 1 98 ? 0.816 5.187 7.549 1.00 94.06 98 CYS A CA 1
ATOM 750 C C . CYS A 1 98 ? -0.482 4.573 7.003 1.00 94.06 98 CYS A C 1
ATOM 752 O O . CYS A 1 98 ? -0.470 3.603 6.252 1.00 94.06 98 CYS A O 1
ATOM 754 N N . ILE A 1 99 ? -1.620 5.181 7.341 1.00 95.19 99 ILE A N 1
ATOM 755 C CA . ILE A 1 99 ? -2.932 4.656 6.968 1.00 95.19 99 ILE A CA 1
ATOM 756 C C . ILE A 1 99 ? -3.202 4.707 5.460 1.00 95.19 99 ILE A C 1
ATOM 758 O O . ILE A 1 99 ? -4.096 4.013 4.996 1.00 95.19 99 ILE A O 1
ATOM 762 N N . ASP A 1 100 ? -2.468 5.501 4.680 1.00 95.19 100 ASP A N 1
ATOM 763 C CA . ASP A 1 100 ? -2.685 5.584 3.232 1.00 95.19 100 ASP A CA 1
ATOM 764 C C . ASP A 1 100 ? -2.173 4.324 2.510 1.00 95.19 100 ASP A C 1
ATOM 766 O O . ASP A 1 100 ? -2.690 3.985 1.453 1.00 95.19 100 ASP A O 1
ATOM 770 N N . CYS A 1 101 ? -1.241 3.580 3.123 1.00 93.62 101 CYS A N 1
ATOM 771 C CA . CYS A 1 101 ? -0.788 2.267 2.644 1.00 93.62 101 CYS A CA 1
ATOM 772 C C . CYS A 1 101 ? -1.522 1.083 3.302 1.00 93.62 101 CYS A C 1
ATOM 774 O O . CYS A 1 101 ? -1.398 -0.046 2.842 1.00 93.62 101 CYS A O 1
ATOM 776 N N . HIS A 1 102 ? -2.231 1.310 4.413 1.00 94.25 102 HIS A N 1
ATOM 777 C CA . HIS A 1 102 ? -2.833 0.246 5.232 1.00 94.25 102 HIS A CA 1
ATOM 778 C C . HIS A 1 102 ? -4.365 0.182 5.156 1.00 94.25 102 HIS A C 1
ATOM 780 O O . HIS A 1 102 ? -4.973 -0.667 5.808 1.00 94.25 102 HIS A O 1
ATOM 786 N N . ARG A 1 103 ? -5.008 1.083 4.405 1.00 95.00 103 ARG A N 1
ATOM 787 C CA . ARG A 1 103 ? -6.473 1.207 4.384 1.00 95.00 103 ARG A CA 1
ATOM 788 C C . ARG A 1 103 ? -7.176 0.501 3.233 1.00 95.00 103 ARG A C 1
ATOM 790 O O . ARG A 1 103 ? -8.401 0.557 3.229 1.00 95.00 103 ARG A O 1
ATOM 797 N N . GLY A 1 104 ? -6.463 -0.062 2.258 1.00 95.81 104 GLY A N 1
ATOM 798 C CA . GLY A 1 104 ? -7.068 -0.468 0.987 1.00 95.81 104 GLY A CA 1
ATOM 799 C C . GLY A 1 104 ? -7.202 0.677 -0.013 1.00 95.81 104 GLY A C 1
ATOM 800 O O . GLY A 1 104 ? -6.506 1.690 0.056 1.00 95.81 104 GLY A O 1
ATOM 801 N N . ASP A 1 105 ? -8.159 0.516 -0.913 1.00 95.06 105 ASP A N 1
ATOM 802 C CA . ASP A 1 105 ? -8.595 1.478 -1.937 1.00 95.06 105 ASP A CA 1
ATOM 803 C C . ASP A 1 105 ? -9.492 2.629 -1.411 1.00 95.06 105 ASP A C 1
ATOM 805 O O . ASP A 1 105 ? -10.180 3.290 -2.187 1.00 95.06 105 ASP A O 1
ATOM 809 N N . ASP A 1 106 ? -9.545 2.843 -0.089 1.00 92.88 106 ASP A N 1
ATOM 810 C CA . ASP A 1 106 ? -10.430 3.809 0.594 1.00 92.88 106 ASP A CA 1
ATOM 811 C C . ASP A 1 106 ? -11.948 3.530 0.451 1.00 92.88 106 ASP A C 1
ATOM 813 O O . ASP A 1 106 ? -12.787 4.320 0.900 1.00 92.88 106 ASP A O 1
ATOM 817 N N . SER A 1 107 ? -12.346 2.377 -0.101 1.00 95.81 107 SER A N 1
ATOM 818 C CA . SER A 1 107 ? -13.749 1.957 -0.127 1.00 95.81 107 SER A CA 1
ATOM 819 C C . SER A 1 107 ? -14.309 1.760 1.286 1.00 95.81 107 SER A C 1
ATOM 821 O O . SER A 1 107 ? -13.598 1.487 2.255 1.00 95.81 107 SER A O 1
ATOM 823 N N . LEU A 1 108 ? -15.638 1.845 1.432 1.00 95.44 108 LEU A N 1
ATOM 824 C CA . LEU A 1 108 ? -16.291 1.625 2.731 1.00 95.44 108 LEU A CA 1
ATOM 825 C C . LEU A 1 108 ? -16.011 0.229 3.310 1.00 95.44 108 LEU A C 1
ATOM 827 O O . LEU A 1 108 ? -15.975 0.081 4.534 1.00 95.44 108 LEU A O 1
ATOM 831 N N . LEU A 1 109 ? -15.845 -0.779 2.447 1.00 96.88 109 LEU A N 1
ATOM 832 C CA . LEU A 1 109 ? -15.520 -2.142 2.859 1.00 96.88 109 LEU A CA 1
ATOM 833 C C . LEU A 1 109 ? -14.119 -2.174 3.473 1.00 96.88 109 LEU A C 1
ATOM 835 O O . LEU A 1 109 ? -13.988 -2.505 4.650 1.00 96.88 109 LEU A O 1
ATOM 839 N N . HIS A 1 110 ? -13.109 -1.733 2.724 1.00 97.00 110 HIS A N 1
ATOM 840 C CA . HIS A 1 110 ? -11.729 -1.709 3.196 1.00 97.00 110 HIS A CA 1
ATOM 841 C C . HIS A 1 110 ? -11.540 -0.804 4.410 1.00 97.00 110 HIS A C 1
ATOM 843 O O . HIS A 1 110 ? -10.862 -1.172 5.368 1.00 97.00 110 HIS A O 1
ATOM 849 N N . ARG A 1 111 ? -12.251 0.329 4.463 1.00 95.44 111 ARG A N 1
ATOM 850 C CA . ARG A 1 111 ? -12.253 1.184 5.651 1.00 95.44 111 ARG A CA 1
ATOM 851 C C . ARG A 1 111 ? -12.810 0.468 6.878 1.00 95.44 111 ARG A C 1
ATOM 853 O O . ARG A 1 111 ? -12.312 0.673 7.982 1.00 95.44 111 ARG A O 1
ATOM 860 N N . THR A 1 112 ? -13.839 -0.360 6.698 1.00 95.69 112 THR A N 1
ATOM 861 C CA . THR A 1 112 ? -14.404 -1.175 7.782 1.00 95.69 112 THR A CA 1
ATOM 862 C C . THR A 1 112 ? -13.420 -2.256 8.221 1.00 95.69 112 THR A C 1
ATOM 864 O O . THR A 1 112 ? -13.238 -2.437 9.422 1.00 95.69 112 THR A O 1
ATOM 867 N N . GLU A 1 113 ? -12.762 -2.936 7.282 1.00 96.69 113 GLU A N 1
ATOM 868 C CA . GLU A 1 113 ? -11.740 -3.947 7.580 1.00 96.69 113 GLU A CA 1
ATOM 869 C C . GLU A 1 113 ? -10.550 -3.346 8.336 1.00 96.69 113 GLU A C 1
ATOM 871 O O . GLU A 1 113 ? -10.202 -3.843 9.405 1.00 96.69 113 GLU A O 1
ATOM 876 N N . ALA A 1 114 ? -10.009 -2.217 7.870 1.00 95.44 114 ALA A N 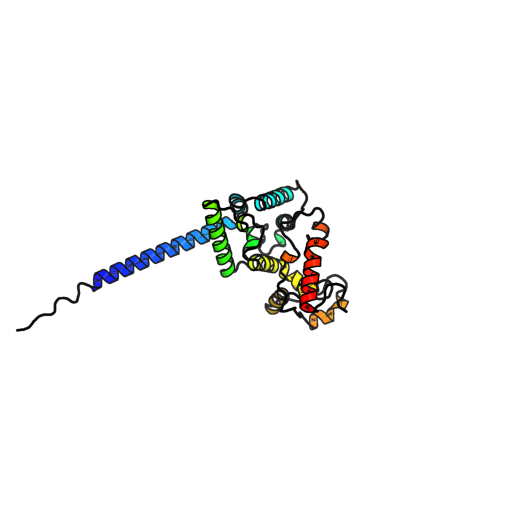1
ATOM 877 C CA . ALA A 1 114 ? -8.927 -1.501 8.542 1.00 95.44 114 ALA A CA 1
ATOM 878 C C . ALA A 1 114 ? -9.299 -1.095 9.981 1.00 95.44 114 ALA A C 1
ATOM 880 O O . ALA A 1 114 ? -8.515 -1.301 10.906 1.00 95.44 114 ALA A O 1
ATOM 881 N N . LEU A 1 115 ? -10.522 -0.595 10.202 1.00 95.69 115 LEU A N 1
ATOM 882 C CA . LEU A 1 115 ? -11.006 -0.247 11.544 1.00 95.69 115 LEU A CA 1
ATOM 883 C C . LEU A 1 115 ? -11.180 -1.472 12.453 1.00 95.69 115 LEU A C 1
ATOM 885 O O . LEU A 1 115 ? -10.963 -1.377 13.663 1.00 95.69 115 LEU A O 1
ATOM 889 N N . LEU A 1 116 ? -11.601 -2.614 11.899 1.00 95.25 116 LEU A N 1
ATOM 890 C CA . LEU A 1 116 ? -11.710 -3.864 12.653 1.00 95.25 116 LEU A CA 1
ATOM 891 C C . LEU A 1 116 ? -10.328 -4.385 13.058 1.00 95.25 116 LEU A C 1
ATOM 893 O O . LEU A 1 116 ? -10.164 -4.771 14.215 1.00 95.25 116 LEU A O 1
ATOM 897 N N . LEU A 1 117 ? -9.338 -4.304 12.164 1.00 93.38 117 LEU A N 1
ATOM 898 C CA . LEU A 1 117 ? -7.941 -4.612 12.483 1.00 93.38 117 LEU A CA 1
ATOM 899 C C . LEU A 1 117 ? -7.388 -3.670 13.555 1.00 93.38 117 LEU A C 1
ATOM 901 O O . LEU A 1 117 ? -6.805 -4.126 14.531 1.00 93.38 117 LEU A O 1
ATOM 905 N N . GLY A 1 118 ? -7.634 -2.361 13.442 1.00 92.44 118 GLY A N 1
ATOM 906 C CA . GLY A 1 118 ? -7.225 -1.393 14.463 1.00 92.44 118 GLY A CA 1
ATOM 907 C C . GLY A 1 118 ? -7.867 -1.663 15.831 1.00 92.44 118 GLY A C 1
ATOM 908 O O . GLY A 1 118 ? -7.234 -1.481 16.877 1.00 92.44 118 GLY A O 1
ATOM 909 N N . ALA A 1 119 ? -9.117 -2.140 15.851 1.00 93.19 119 ALA A N 1
ATOM 910 C CA . ALA A 1 119 ? -9.790 -2.560 17.077 1.00 93.19 119 ALA A CA 1
ATOM 911 C C . ALA A 1 119 ? -9.175 -3.838 17.674 1.00 93.19 119 ALA A C 1
ATOM 913 O O . ALA A 1 119 ? -9.004 -3.906 18.894 1.00 93.19 119 ALA A O 1
ATOM 914 N N . GLU A 1 120 ? -8.825 -4.821 16.841 1.00 91.38 120 GLU A N 1
ATOM 915 C CA . GLU A 1 120 ? -8.116 -6.040 17.246 1.00 91.38 120 GLU A CA 1
ATOM 916 C C . GLU A 1 120 ? -6.733 -5.715 17.831 1.00 91.38 120 GLU A C 1
ATOM 918 O O . GLU A 1 120 ? -6.467 -6.061 18.985 1.00 91.38 120 GLU A O 1
ATOM 923 N N . ASP A 1 121 ? -5.921 -4.933 17.114 1.00 89.62 121 ASP A N 1
ATOM 924 C CA . ASP A 1 121 ? -4.604 -4.466 17.564 1.00 89.62 121 ASP A CA 1
ATOM 925 C C . ASP A 1 121 ? -4.710 -3.700 18.898 1.00 89.62 121 ASP A C 1
ATOM 927 O O . ASP A 1 121 ? -3.897 -3.878 19.807 1.00 89.62 121 ASP A O 1
ATOM 931 N N . THR A 1 122 ? -5.755 -2.878 19.066 1.00 89.94 122 THR A N 1
ATOM 932 C CA . THR A 1 122 ? -6.012 -2.157 20.326 1.00 89.94 122 THR A CA 1
ATOM 933 C C . THR A 1 122 ? -6.299 -3.115 21.482 1.00 89.94 122 THR A C 1
ATOM 935 O O . THR A 1 122 ? -5.821 -2.897 22.598 1.00 89.94 122 THR A O 1
ATOM 938 N N . VAL A 1 123 ? -7.087 -4.167 21.247 1.00 90.88 123 VAL A N 1
ATOM 939 C CA . VAL A 1 123 ? -7.388 -5.185 22.261 1.00 90.88 123 VAL A CA 1
ATOM 940 C C . VAL A 1 123 ? -6.108 -5.915 22.658 1.00 90.88 123 VAL A C 1
ATOM 942 O O . VAL A 1 123 ? -5.796 -5.958 23.849 1.00 90.88 123 VAL A O 1
ATOM 945 N N . ILE A 1 124 ? -5.339 -6.411 21.688 1.00 87.12 124 ILE A N 1
ATOM 946 C CA . ILE A 1 124 ? -4.074 -7.113 21.937 1.00 87.12 124 ILE A CA 1
ATOM 947 C C . ILE A 1 124 ? -3.113 -6.211 22.734 1.00 87.12 124 ILE A C 1
ATOM 949 O O . ILE A 1 124 ? -2.607 -6.621 23.783 1.00 87.12 124 ILE A O 1
ATOM 953 N N . TYR A 1 125 ? -2.948 -4.947 22.324 1.00 86.12 125 TYR A N 1
ATOM 954 C CA . TYR A 1 125 ? -2.109 -3.971 23.028 1.00 86.12 125 TYR A CA 1
ATOM 955 C C . TYR A 1 125 ? -2.533 -3.776 24.492 1.00 86.12 125 TYR A C 1
ATOM 957 O O . TYR A 1 125 ? -1.693 -3.767 25.394 1.00 86.12 125 TYR A O 1
ATOM 965 N N . LEU A 1 126 ? -3.838 -3.629 24.752 1.00 90.38 126 LEU A N 1
ATOM 966 C CA . LEU A 1 126 ? -4.363 -3.399 26.102 1.00 90.38 126 LEU A CA 1
ATOM 967 C C . LEU A 1 126 ? -4.196 -4.607 27.028 1.00 90.38 126 LEU A C 1
ATOM 969 O O . LEU A 1 126 ? -4.044 -4.422 28.239 1.00 90.38 126 LEU A O 1
ATOM 973 N N . PHE A 1 127 ? -4.239 -5.823 26.483 1.00 91.25 127 PHE A N 1
ATOM 974 C CA . PHE A 1 127 ? -4.064 -7.051 27.261 1.00 91.25 127 PHE A CA 1
ATOM 975 C C . PHE A 1 127 ? -2.603 -7.516 27.347 1.00 91.25 127 PHE A C 1
ATOM 977 O O . PHE A 1 127 ? -2.290 -8.337 28.208 1.00 91.25 127 PHE A O 1
ATOM 984 N N . GLY A 1 128 ? -1.699 -6.902 26.577 1.00 79.44 128 GLY A N 1
ATOM 985 C CA . GLY A 1 128 ? -0.252 -7.060 26.717 1.00 79.44 128 GLY A CA 1
ATOM 986 C C . GLY A 1 128 ? 0.287 -8.399 26.218 1.00 79.44 128 GLY A C 1
ATOM 987 O O . GLY A 1 128 ? 1.374 -8.798 26.642 1.00 79.44 128 GLY A O 1
ATOM 988 N N . ASP A 1 129 ? -0.455 -9.084 25.349 1.00 76.88 129 ASP A N 1
ATOM 989 C CA . ASP A 1 129 ? 0.034 -10.295 24.699 1.00 76.88 129 ASP A CA 1
ATOM 990 C C . ASP A 1 129 ? 1.032 -9.905 23.591 1.00 76.88 129 ASP A C 1
ATOM 992 O O . ASP A 1 129 ? 0.717 -9.054 22.756 1.00 76.88 129 ASP A O 1
ATOM 996 N N . PRO A 1 130 ? 2.258 -10.466 23.584 1.00 71.94 130 PRO A N 1
ATOM 997 C CA . PRO A 1 130 ? 3.166 -10.294 22.460 1.00 71.94 130 PRO A CA 1
ATOM 998 C C . PRO A 1 130 ? 2.562 -10.982 21.234 1.00 71.94 130 PRO A C 1
ATOM 1000 O O . PRO A 1 130 ? 2.326 -12.190 21.257 1.00 71.94 130 PRO A O 1
ATOM 1003 N N . ASP A 1 131 ? 2.320 -10.208 20.180 1.00 75.25 131 ASP A N 1
ATOM 1004 C CA . ASP A 1 131 ? 1.665 -10.678 18.965 1.00 75.25 131 ASP A CA 1
ATOM 1005 C C . ASP A 1 131 ? 2.385 -10.146 17.719 1.00 75.25 131 ASP A C 1
ATOM 1007 O O . ASP A 1 131 ? 2.674 -8.950 17.604 1.00 75.25 131 ASP A O 1
ATOM 1011 N N . GLN A 1 132 ? 2.657 -11.047 16.773 1.00 72.19 132 GLN A N 1
ATOM 1012 C CA . GLN A 1 132 ? 3.350 -10.734 15.522 1.00 72.19 132 GLN A CA 1
ATOM 1013 C C . GLN A 1 132 ? 2.563 -9.768 14.628 1.00 72.19 132 GLN A C 1
ATOM 1015 O O . GLN A 1 132 ? 3.166 -9.049 13.832 1.00 72.19 132 GLN A O 1
ATOM 1020 N N . SER A 1 133 ? 1.242 -9.690 14.797 1.00 68.06 133 SER A N 1
ATOM 1021 C CA . SER A 1 133 ? 0.388 -8.706 14.129 1.00 68.06 133 SER A CA 1
ATOM 1022 C C . SER A 1 133 ? 0.623 -7.278 14.620 1.00 68.06 133 SER A C 1
ATOM 1024 O O . SER A 1 133 ? 0.530 -6.349 13.821 1.00 68.06 133 SER A O 1
ATOM 1026 N N . ILE A 1 134 ? 0.987 -7.072 15.893 1.00 68.25 134 ILE A N 1
ATOM 1027 C CA . ILE A 1 134 ? 1.382 -5.752 16.419 1.00 68.25 134 ILE A CA 1
ATOM 1028 C C . ILE A 1 134 ? 2.838 -5.450 16.072 1.00 68.25 134 ILE A C 1
ATOM 1030 O O . ILE A 1 134 ? 3.180 -4.295 15.801 1.00 68.25 134 ILE A O 1
ATOM 1034 N N . GLU A 1 135 ? 3.687 -6.479 16.080 1.00 69.81 135 GLU A N 1
ATOM 1035 C CA . GLU A 1 135 ? 5.084 -6.393 15.641 1.00 69.81 135 GLU A CA 1
ATOM 1036 C C . GLU A 1 135 ? 5.207 -6.293 14.107 1.00 69.81 135 GLU A C 1
ATOM 1038 O O . GLU A 1 135 ? 6.301 -6.057 13.603 1.00 69.81 135 GLU A O 1
ATOM 1043 N N . LYS A 1 136 ? 4.092 -6.431 13.369 1.00 71.25 136 LYS A N 1
ATOM 1044 C CA . LYS A 1 136 ? 3.965 -6.282 11.907 1.00 71.25 136 LYS A CA 1
ATOM 1045 C C . LYS A 1 136 ? 5.050 -7.041 11.130 1.00 71.25 136 LYS A C 1
ATOM 1047 O O . LYS A 1 136 ? 5.547 -6.564 10.113 1.00 71.25 136 LYS A O 1
ATOM 1052 N N . THR A 1 137 ? 5.425 -8.230 11.608 1.00 69.44 137 THR A N 1
ATOM 1053 C CA . THR A 1 137 ? 6.371 -9.108 10.895 1.00 69.44 137 THR A CA 1
ATOM 1054 C C . THR A 1 137 ? 5.700 -9.902 9.777 1.00 69.44 137 THR A C 1
ATOM 1056 O O . THR A 1 137 ? 6.392 -10.488 8.950 1.00 69.44 137 THR A O 1
ATOM 1059 N N . GLU A 1 138 ? 4.367 -9.919 9.758 1.00 75.44 138 GLU A N 1
ATOM 1060 C CA . GLU A 1 138 ? 3.524 -10.531 8.735 1.00 75.44 138 GLU A CA 1
ATOM 1061 C C . GLU A 1 138 ? 2.323 -9.617 8.448 1.00 75.44 138 GLU A C 1
ATOM 1063 O O . GLU A 1 138 ? 1.867 -8.858 9.311 1.00 75.44 138 GLU A O 1
ATOM 1068 N N . LEU A 1 139 ? 1.821 -9.672 7.217 1.00 82.25 139 LEU A N 1
ATOM 1069 C CA . LEU A 1 139 ? 0.624 -8.957 6.796 1.00 82.25 139 LEU A CA 1
ATOM 1070 C C . LEU A 1 139 ? -0.604 -9.836 7.036 1.00 82.25 139 LEU A C 1
ATOM 1072 O O . LEU A 1 139 ? -0.849 -10.774 6.286 1.00 82.25 139 LEU A O 1
ATOM 1076 N N . ASN A 1 140 ? -1.417 -9.497 8.037 1.00 85.44 140 ASN A N 1
ATOM 1077 C CA . ASN A 1 140 ? -2.662 -10.227 8.305 1.00 85.44 140 ASN A CA 1
ATOM 1078 C C . ASN A 1 140 ? -3.671 -10.129 7.153 1.00 85.44 140 ASN A C 1
ATOM 1080 O O . ASN A 1 140 ? -4.475 -11.035 6.946 1.00 85.44 140 ASN A O 1
ATOM 1084 N N . VAL A 1 141 ? -3.671 -8.991 6.457 1.00 92.00 141 VAL A N 1
ATOM 1085 C CA . VAL A 1 141 ? -4.680 -8.641 5.454 1.00 92.00 141 VAL A CA 1
ATOM 1086 C C . VAL A 1 141 ? -3.973 -8.060 4.229 1.00 92.00 141 VAL A C 1
ATOM 1088 O O . VAL A 1 141 ? -3.978 -6.845 4.021 1.00 92.00 141 VAL A O 1
ATOM 1091 N N . PRO A 1 142 ? -3.263 -8.907 3.464 1.00 92.56 142 PRO A N 1
ATOM 1092 C CA . PRO A 1 142 ? -2.330 -8.450 2.440 1.00 92.56 142 PRO A CA 1
ATOM 1093 C C . PRO A 1 142 ? -3.021 -7.717 1.281 1.00 92.56 142 PRO A C 1
ATOM 1095 O O . PRO A 1 142 ? -2.412 -6.820 0.697 1.00 92.56 142 PRO A O 1
ATOM 1098 N N . HIS A 1 143 ? -4.297 -8.017 0.998 1.00 95.38 143 HIS A N 1
ATOM 1099 C CA . HIS A 1 143 ? -5.057 -7.335 -0.055 1.00 95.38 143 HIS A CA 1
ATOM 1100 C C . HIS A 1 143 ? -5.238 -5.843 0.224 1.00 95.38 143 HIS A C 1
ATOM 1102 O O . HIS A 1 143 ? -5.062 -5.052 -0.689 1.00 95.38 143 HIS A O 1
ATOM 1108 N N . LEU A 1 144 ? -5.461 -5.424 1.479 1.00 95.69 144 LEU A N 1
ATOM 1109 C CA . LEU A 1 144 ? -5.597 -3.996 1.802 1.00 95.69 144 LEU A CA 1
ATOM 1110 C C . LEU A 1 144 ? -4.362 -3.205 1.373 1.00 95.69 144 LEU A C 1
ATOM 1112 O O . LEU A 1 144 ? -4.464 -2.131 0.793 1.00 95.69 144 LEU A O 1
ATOM 1116 N N . ALA A 1 145 ? -3.178 -3.732 1.648 1.00 94.06 145 ALA A N 1
ATOM 1117 C CA . ALA A 1 145 ? -1.963 -3.028 1.289 1.00 94.06 145 ALA A CA 1
ATOM 1118 C C . ALA A 1 145 ? -1.669 -3.120 -0.218 1.00 94.06 145 ALA A C 1
ATOM 1120 O O . ALA A 1 145 ? -1.244 -2.127 -0.804 1.00 94.06 145 ALA A O 1
ATOM 1121 N N . ASN A 1 146 ? -1.974 -4.249 -0.870 1.00 96.50 146 ASN A N 1
ATOM 1122 C CA . ASN A 1 146 ? -1.895 -4.355 -2.330 1.00 96.50 146 ASN A CA 1
ATOM 1123 C C . ASN A 1 146 ? -2.818 -3.344 -3.032 1.00 96.50 146 ASN A C 1
ATOM 1125 O O . ASN A 1 146 ? -2.381 -2.613 -3.917 1.00 96.50 146 ASN A O 1
ATOM 1129 N N . ASP A 1 147 ? -4.067 -3.236 -2.588 1.00 97.38 147 ASP A N 1
ATOM 1130 C CA . ASP A 1 147 ? -5.063 -2.352 -3.195 1.00 97.38 147 ASP A CA 1
ATOM 1131 C C . ASP A 1 147 ? -4.728 -0.874 -2.945 1.00 97.38 147 ASP A C 1
ATOM 1133 O O . ASP A 1 147 ? -4.934 -0.031 -3.820 1.00 97.38 147 ASP A O 1
ATOM 1137 N N . SER A 1 148 ? -4.112 -0.550 -1.799 1.00 96.00 148 SER A N 1
ATOM 1138 C CA . SER A 1 148 ? -3.520 0.774 -1.568 1.00 96.00 148 SER A CA 1
ATOM 1139 C C . SER A 1 148 ? -2.383 1.084 -2.553 1.00 96.00 148 SER A C 1
ATOM 1141 O O . SER A 1 148 ? -2.304 2.210 -3.048 1.00 96.00 148 SER A O 1
ATOM 1143 N N . CYS A 1 149 ? -1.519 0.112 -2.881 1.00 96.25 149 CYS A N 1
ATOM 1144 C CA . CYS A 1 149 ? -0.489 0.301 -3.909 1.00 96.25 149 CYS A CA 1
ATOM 1145 C C . CYS A 1 149 ? -1.126 0.586 -5.276 1.00 96.25 149 CYS A C 1
ATOM 1147 O O . CYS A 1 149 ? -0.754 1.555 -5.937 1.00 96.25 149 CYS A O 1
ATOM 1149 N N . VAL A 1 150 ? -2.112 -0.221 -5.676 1.00 96.94 150 VAL A N 1
ATOM 1150 C CA . VAL A 1 150 ? -2.808 -0.115 -6.970 1.00 96.94 150 VAL A CA 1
ATOM 1151 C C . VAL A 1 150 ? -3.506 1.234 -7.129 1.00 96.94 150 VAL A C 1
ATOM 1153 O O . VAL A 1 150 ? -3.436 1.838 -8.201 1.00 96.94 150 VAL A O 1
ATOM 1156 N N . MET A 1 151 ? -4.119 1.748 -6.060 1.00 94.62 151 MET A N 1
ATOM 1157 C CA . MET A 1 151 ? -4.806 3.042 -6.065 1.00 94.62 151 MET A CA 1
ATOM 1158 C C . MET A 1 151 ? -3.904 4.189 -6.553 1.00 94.62 151 MET A C 1
ATOM 1160 O O . MET A 1 151 ? -4.368 5.064 -7.283 1.00 94.62 151 MET A O 1
ATOM 1164 N N . CYS A 1 152 ? -2.618 4.176 -6.186 1.00 94.25 152 CYS A N 1
ATOM 1165 C CA . CYS A 1 152 ? -1.652 5.209 -6.578 1.00 94.25 152 CYS A CA 1
ATOM 1166 C C . CYS A 1 152 ? -0.790 4.811 -7.788 1.00 94.25 152 CYS A C 1
ATOM 1168 O O . CYS A 1 152 ? -0.382 5.677 -8.558 1.00 94.25 152 CYS A O 1
ATOM 1170 N N . HIS A 1 153 ? -0.513 3.517 -7.972 1.00 95.88 153 HIS A N 1
ATOM 1171 C CA . HIS A 1 153 ? 0.444 3.008 -8.963 1.00 95.88 153 HIS A CA 1
ATOM 1172 C C . HIS A 1 153 ? -0.197 2.246 -10.129 1.00 95.88 153 HIS A C 1
ATOM 1174 O O . HIS A 1 153 ? 0.513 1.590 -10.888 1.00 95.88 153 HIS A O 1
ATOM 1180 N N . SER A 1 154 ? -1.510 2.364 -10.333 1.00 96.75 154 SER A N 1
ATOM 1181 C CA . SER A 1 154 ? -2.225 1.733 -11.454 1.00 96.75 154 SER A CA 1
ATOM 1182 C C . SER A 1 154 ? -1.570 1.991 -12.815 1.00 96.75 154 SER A C 1
ATOM 1184 O O . SER A 1 154 ? -1.432 1.066 -13.606 1.00 96.75 154 SER A O 1
ATOM 1186 N N . ALA A 1 155 ? -1.070 3.203 -13.073 1.00 96.06 155 ALA A N 1
ATOM 1187 C CA . ALA A 1 155 ? -0.377 3.523 -14.324 1.00 96.06 155 ALA A CA 1
ATOM 1188 C C . ALA A 1 155 ? 0.859 2.638 -14.572 1.00 96.06 155 ALA A C 1
ATOM 1190 O O . ALA A 1 155 ? 1.102 2.228 -15.704 1.00 96.06 155 ALA A O 1
ATOM 1191 N N . ALA A 1 156 ? 1.607 2.289 -13.519 1.00 95.00 156 ALA A N 1
ATOM 1192 C CA . ALA A 1 156 ? 2.760 1.400 -13.632 1.00 95.00 156 ALA A CA 1
ATOM 1193 C C . ALA A 1 156 ? 2.353 -0.045 -13.959 1.00 95.00 156 ALA A C 1
ATOM 1195 O O . ALA A 1 156 ? 3.149 -0.779 -14.529 1.00 95.00 156 ALA A O 1
ATOM 1196 N N . LEU A 1 157 ? 1.121 -0.458 -13.647 1.00 97.25 157 LEU A N 1
ATOM 1197 C CA . LEU A 1 157 ? 0.599 -1.781 -14.008 1.00 97.25 157 LEU A CA 1
ATOM 1198 C C . LEU A 1 157 ? 0.172 -1.866 -15.482 1.00 97.25 157 LEU A C 1
ATOM 1200 O O . LEU A 1 157 ? 0.151 -2.953 -16.057 1.00 97.25 157 LEU A O 1
ATOM 1204 N N . LEU A 1 158 ? -0.145 -0.718 -16.088 1.00 97.94 158 LEU A N 1
ATOM 1205 C CA . LEU A 1 158 ? -0.720 -0.608 -17.430 1.00 97.94 158 LEU A CA 1
ATOM 1206 C C . LEU A 1 158 ? 0.292 -0.204 -18.514 1.00 97.94 158 LEU A C 1
ATOM 1208 O O . LEU A 1 158 ? -0.085 -0.048 -19.674 1.00 97.94 158 LEU A O 1
ATOM 1212 N N . GLU A 1 159 ? 1.570 -0.021 -18.176 1.00 97.88 159 GLU A N 1
ATOM 1213 C CA . GLU A 1 159 ? 2.628 0.081 -19.189 1.00 97.88 159 GLU A CA 1
ATOM 1214 C C . GLU A 1 159 ? 2.838 -1.302 -19.819 1.00 97.88 159 GLU A C 1
ATOM 1216 O O . GLU A 1 159 ? 3.191 -2.237 -19.107 1.00 97.88 159 GLU A O 1
ATOM 1221 N N . VAL A 1 160 ? 2.595 -1.469 -21.119 1.00 97.31 160 VAL A N 1
ATOM 1222 C CA . VAL A 1 160 ? 2.690 -2.779 -21.783 1.00 97.31 160 VAL A CA 1
ATOM 1223 C C . VAL A 1 160 ? 4.111 -3.118 -22.222 1.00 97.31 160 VAL A C 1
ATOM 1225 O O . VAL A 1 160 ? 4.941 -2.251 -22.496 1.00 97.31 160 VAL A O 1
ATOM 1228 N N . GLY A 1 161 ? 4.361 -4.411 -22.393 1.00 95.12 161 GLY A N 1
ATOM 1229 C CA . GLY A 1 161 ? 5.546 -4.926 -23.062 1.00 95.12 161 GLY A CA 1
ATOM 1230 C C . GLY A 1 161 ? 6.579 -5.505 -22.106 1.00 95.12 161 GLY A C 1
ATOM 1231 O O . GLY A 1 161 ? 6.459 -5.478 -20.884 1.00 95.12 161 GLY A O 1
ATOM 1232 N N . PHE A 1 162 ? 7.643 -6.061 -22.686 1.00 94.00 162 PHE A N 1
ATOM 1233 C CA . PHE A 1 162 ? 8.619 -6.841 -21.926 1.00 94.00 162 PHE A CA 1
ATOM 1234 C C . PHE A 1 162 ? 9.305 -6.095 -20.758 1.00 94.00 162 PHE A C 1
ATOM 1236 O O . PHE A 1 162 ? 9.551 -6.728 -19.729 1.00 94.00 162 PHE A O 1
ATOM 1243 N N . PRO A 1 163 ? 9.602 -4.780 -20.836 1.00 92.12 163 PRO A N 1
ATOM 1244 C CA . PRO A 1 163 ? 10.167 -4.039 -19.707 1.00 92.12 163 PRO A CA 1
ATOM 1245 C C . PRO A 1 163 ? 9.293 -4.082 -18.448 1.00 92.12 163 PRO A C 1
ATOM 1247 O O . PRO A 1 163 ? 9.834 -4.029 -17.347 1.00 92.12 163 PRO A O 1
ATOM 1250 N N . ASN A 1 164 ? 7.978 -4.251 -18.616 1.00 94.88 164 ASN A N 1
ATOM 1251 C CA . ASN A 1 164 ? 6.997 -4.310 -17.541 1.00 94.88 164 ASN A CA 1
ATOM 1252 C C . ASN A 1 164 ? 6.274 -5.671 -17.455 1.00 94.88 164 ASN A C 1
ATOM 1254 O O . ASN A 1 164 ? 5.209 -5.783 -16.847 1.00 94.88 164 ASN A O 1
ATOM 1258 N N . HIS A 1 165 ? 6.865 -6.722 -18.044 1.00 93.81 165 HIS A N 1
ATOM 1259 C CA . HIS A 1 165 ? 6.227 -8.036 -18.196 1.00 93.81 165 HIS A CA 1
ATOM 1260 C C . HIS A 1 165 ? 5.704 -8.612 -16.881 1.00 93.81 165 HIS A C 1
ATOM 1262 O O . HIS A 1 165 ? 4.655 -9.241 -16.878 1.00 93.81 165 HIS A O 1
ATOM 1268 N N . PHE A 1 166 ? 6.415 -8.403 -15.769 1.00 93.88 166 PHE A N 1
ATOM 1269 C CA . PHE A 1 166 ? 5.978 -8.899 -14.471 1.00 93.88 166 PHE A CA 1
ATOM 1270 C C . PHE A 1 166 ? 4.597 -8.343 -14.120 1.00 93.88 166 PHE A C 1
ATOM 1272 O O . PHE A 1 166 ? 3.674 -9.118 -13.897 1.00 93.88 166 PHE A O 1
ATOM 1279 N N . HIS A 1 167 ? 4.439 -7.017 -14.143 1.00 95.88 167 HIS A N 1
ATOM 1280 C CA . HIS A 1 167 ? 3.176 -6.377 -13.793 1.00 95.88 167 HIS A CA 1
ATOM 1281 C C . HIS A 1 167 ? 2.067 -6.730 -14.781 1.00 95.88 167 HIS A C 1
ATOM 1283 O O . HIS A 1 167 ? 0.964 -7.037 -14.349 1.00 95.88 167 HIS A O 1
ATOM 1289 N N . ASN A 1 168 ? 2.362 -6.763 -16.086 1.00 95.31 168 ASN A N 1
ATOM 1290 C CA . ASN A 1 168 ? 1.374 -7.114 -17.114 1.00 95.31 168 ASN A CA 1
ATOM 1291 C C . ASN A 1 168 ? 0.788 -8.522 -16.950 1.00 95.31 168 ASN A C 1
ATOM 1293 O O . ASN A 1 168 ? -0.315 -8.781 -17.423 1.00 95.31 168 ASN A O 1
ATOM 1297 N N . MET A 1 169 ? 1.528 -9.415 -16.292 1.00 95.56 169 MET A N 1
ATOM 1298 C CA . MET A 1 169 ? 1.124 -10.797 -16.054 1.00 95.56 169 MET A CA 1
ATOM 1299 C C . MET A 1 169 ? 0.405 -10.988 -14.710 1.00 95.56 169 MET A C 1
ATOM 1301 O O . MET A 1 169 ? -0.065 -12.091 -14.432 1.00 95.56 169 MET A O 1
ATOM 1305 N N . LEU A 1 170 ? 0.302 -9.956 -13.865 1.00 95.75 170 LEU A N 1
ATOM 1306 C CA . LEU A 1 170 ? -0.425 -10.057 -12.600 1.00 95.75 170 LEU A CA 1
ATOM 1307 C C . LEU A 1 170 ? -1.941 -9.938 -12.829 1.00 95.75 170 LEU A C 1
ATOM 1309 O O . LEU A 1 170 ? -2.368 -9.041 -13.562 1.00 95.75 170 LEU A O 1
ATOM 1313 N N . PRO A 1 171 ? -2.771 -10.740 -12.130 1.00 96.44 171 PRO A N 1
ATOM 1314 C CA . PRO A 1 171 ? -4.228 -10.588 -12.167 1.00 96.44 171 PRO A CA 1
ATOM 1315 C C . PRO A 1 171 ? -4.689 -9.153 -11.881 1.00 96.44 171 PRO A C 1
ATOM 1317 O O . PRO A 1 171 ? -5.515 -8.612 -12.609 1.00 96.44 171 PRO A O 1
ATOM 1320 N N . VAL A 1 172 ? -4.060 -8.485 -10.909 1.00 97.00 172 VAL A N 1
ATOM 1321 C CA . VAL A 1 172 ? -4.421 -7.115 -10.523 1.00 97.00 172 VAL A CA 1
ATOM 1322 C C . VAL A 1 172 ? -4.238 -6.089 -11.649 1.00 97.00 172 VAL A C 1
ATOM 1324 O O . VAL A 1 172 ? -4.995 -5.126 -11.731 1.00 97.00 172 VAL A O 1
ATOM 1327 N N . ALA A 1 173 ? -3.274 -6.279 -12.557 1.00 97.75 173 ALA A N 1
ATOM 1328 C CA . ALA A 1 173 ? -3.118 -5.387 -13.706 1.00 97.75 173 ALA A CA 1
ATOM 1329 C C . ALA A 1 173 ? -4.268 -5.562 -14.707 1.00 97.75 173 ALA A C 1
ATOM 1331 O O . ALA A 1 173 ? -4.782 -4.578 -15.245 1.00 97.75 173 ALA A O 1
ATOM 1332 N N . ALA A 1 174 ? -4.706 -6.807 -14.917 1.00 97.44 174 ALA A N 1
ATOM 1333 C CA . ALA A 1 174 ? -5.860 -7.106 -15.751 1.00 97.44 174 ALA A CA 1
ATOM 1334 C C . ALA A 1 174 ? -7.158 -6.552 -15.149 1.00 97.44 174 ALA A C 1
ATOM 1336 O O . ALA A 1 174 ? -7.968 -6.013 -15.901 1.00 97.44 174 ALA A O 1
ATOM 1337 N N . ASP A 1 175 ? -7.330 -6.613 -13.826 1.00 97.44 175 ASP A N 1
ATOM 1338 C CA . ASP A 1 175 ? -8.482 -6.017 -13.137 1.00 97.44 175 ASP A CA 1
ATOM 1339 C C . ASP A 1 175 ? -8.532 -4.497 -13.359 1.00 97.44 175 ASP A C 1
ATOM 1341 O O . ASP A 1 175 ? -9.534 -3.968 -13.841 1.00 97.44 175 ASP A O 1
ATOM 1345 N N . VAL A 1 176 ? -7.414 -3.796 -13.131 1.00 98.00 176 VAL A N 1
ATOM 1346 C CA . VAL A 1 176 ? -7.303 -2.345 -13.371 1.00 98.00 176 VAL A CA 1
ATOM 1347 C C . VAL A 1 176 ? -7.610 -1.987 -14.830 1.00 98.00 176 VAL A C 1
ATOM 1349 O O . VAL A 1 176 ? -8.277 -0.985 -15.105 1.00 98.00 176 VAL A O 1
ATOM 1352 N N . TRP A 1 177 ? -7.132 -2.789 -15.783 1.00 98.19 177 TRP A N 1
ATOM 1353 C CA . TRP A 1 177 ? -7.416 -2.583 -17.202 1.00 98.19 177 TRP A CA 1
ATOM 1354 C C . TRP A 1 177 ? -8.906 -2.783 -17.524 1.00 98.19 177 TRP A C 1
ATOM 1356 O O . TRP A 1 177 ? -9.512 -1.947 -18.197 1.00 98.19 177 TRP A O 1
ATOM 1366 N N . GLN A 1 178 ? -9.522 -3.848 -17.004 1.00 97.50 178 GLN A N 1
ATOM 1367 C CA . GLN A 1 178 ? -10.946 -4.146 -17.197 1.00 97.50 178 GLN A CA 1
ATOM 1368 C C . GLN A 1 178 ? -11.864 -3.092 -16.563 1.00 97.50 178 GLN A C 1
ATOM 1370 O O . GLN A 1 178 ? -12.928 -2.798 -17.116 1.00 97.50 178 GLN A O 1
ATOM 1375 N N . ASP A 1 179 ? -11.417 -2.463 -15.477 1.00 97.31 179 ASP A N 1
ATOM 1376 C CA . ASP A 1 179 ? -12.098 -1.345 -14.820 1.00 97.31 179 ASP A CA 1
ATOM 1377 C C . ASP A 1 179 ? -11.945 -0.004 -15.567 1.00 97.31 179 ASP A C 1
ATOM 1379 O O . ASP A 1 179 ? -12.452 1.035 -15.130 1.00 97.31 179 ASP A O 1
ATOM 1383 N N . GLY A 1 180 ? -11.319 -0.022 -16.748 1.00 97.56 180 GLY A N 1
ATOM 1384 C CA . GLY A 1 180 ? -11.233 1.114 -17.663 1.00 97.56 180 GLY A CA 1
ATOM 1385 C C . GLY A 1 180 ? -9.894 1.844 -17.644 1.00 97.56 180 GLY A C 1
ATOM 1386 O O . GLY A 1 180 ? -9.813 2.949 -18.186 1.00 97.56 180 GLY A O 1
ATOM 1387 N N . GLY A 1 181 ? -8.858 1.256 -17.040 1.00 97.62 181 GLY A N 1
ATOM 1388 C CA . GLY A 1 181 ? -7.484 1.729 -17.173 1.00 97.62 181 GLY A CA 1
ATOM 1389 C C . GLY A 1 181 ? -7.022 1.764 -18.635 1.00 97.62 181 GLY A C 1
ATOM 1390 O O . GLY A 1 181 ? -7.414 0.929 -19.447 1.00 97.62 181 GLY A O 1
ATOM 1391 N N . GLU A 1 182 ? -6.183 2.737 -18.990 1.00 98.06 182 GLU A N 1
ATOM 1392 C CA . GLU A 1 182 ? -5.617 2.857 -20.339 1.00 98.06 182 GLU A CA 1
ATOM 1393 C C . GLU A 1 182 ? -4.229 2.212 -20.394 1.00 98.06 182 GLU A C 1
ATOM 1395 O O . GLU A 1 182 ? -3.345 2.568 -19.614 1.00 98.06 182 GLU A O 1
ATOM 1400 N N . LEU A 1 183 ? -4.036 1.277 -21.327 1.00 98.19 183 LEU A N 1
ATOM 1401 C CA . LEU A 1 183 ? -2.721 0.706 -21.604 1.00 98.19 183 LEU A CA 1
ATOM 1402 C C . LEU A 1 183 ? -1.819 1.749 -22.265 1.00 98.19 183 LEU A C 1
ATOM 1404 O O . LEU A 1 183 ? -2.242 2.473 -23.168 1.00 98.19 183 LEU A O 1
ATOM 1408 N N . THR A 1 184 ? -0.565 1.811 -21.830 1.00 98.19 184 THR A N 1
ATOM 1409 C CA . THR A 1 184 ? 0.417 2.792 -22.311 1.00 98.19 184 THR A CA 1
ATOM 1410 C C . THR A 1 184 ? 1.683 2.108 -22.806 1.00 98.19 184 THR A C 1
ATOM 1412 O O . THR A 1 184 ? 2.018 1.010 -22.375 1.00 98.19 184 THR A O 1
ATOM 1415 N N . LEU A 1 185 ? 2.393 2.748 -23.737 1.00 97.44 185 LEU A N 1
ATOM 1416 C CA . LEU A 1 185 ? 3.687 2.257 -24.216 1.00 97.44 185 LEU A CA 1
ATOM 1417 C C . LEU A 1 185 ? 4.814 2.685 -23.274 1.00 97.44 185 LEU A C 1
ATOM 1419 O O . LEU A 1 185 ? 4.752 3.788 -22.721 1.00 97.44 185 LEU A O 1
ATOM 1423 N N . PRO A 1 186 ? 5.890 1.888 -23.175 1.00 96.38 186 PRO A N 1
ATOM 1424 C CA . PRO A 1 186 ? 7.049 2.268 -22.393 1.00 96.38 186 PRO A CA 1
ATOM 1425 C C . PRO A 1 186 ? 7.727 3.499 -22.986 1.00 96.38 186 PRO A C 1
ATOM 1427 O O . PRO A 1 186 ? 7.779 3.696 -24.203 1.00 96.38 186 PRO A O 1
ATOM 1430 N N . GLN A 1 187 ? 8.328 4.315 -22.119 1.00 94.31 187 GLN A N 1
ATOM 1431 C CA . GLN A 1 187 ? 9.029 5.532 -22.553 1.00 94.31 187 GLN A CA 1
ATOM 1432 C C . GLN A 1 187 ? 10.228 5.235 -23.468 1.00 94.31 187 GLN A C 1
ATOM 1434 O O . GLN A 1 187 ? 10.628 6.076 -24.275 1.00 94.31 187 GLN A O 1
ATOM 1439 N N . THR A 1 188 ? 10.828 4.051 -23.323 1.00 94.31 188 THR A N 1
ATOM 1440 C CA . THR A 1 188 ? 12.012 3.635 -24.079 1.00 94.31 188 THR A CA 1
ATOM 1441 C C . THR A 1 188 ? 11.626 2.631 -25.161 1.00 94.31 188 THR A C 1
ATOM 1443 O O . THR A 1 188 ? 11.148 1.544 -24.850 1.00 94.31 188 THR A O 1
ATOM 1446 N N . ASN A 1 189 ? 11.917 2.970 -26.420 1.00 95.38 189 ASN A N 1
ATOM 1447 C CA . ASN A 1 189 ? 11.608 2.172 -27.616 1.00 95.38 189 ASN A CA 1
ATOM 1448 C C . ASN A 1 189 ? 10.112 1.779 -27.735 1.00 95.38 189 ASN A C 1
ATOM 1450 O O . ASN A 1 189 ? 9.813 0.590 -27.883 1.00 95.38 189 ASN A O 1
ATOM 1454 N N . PRO A 1 190 ? 9.168 2.738 -27.649 1.00 97.00 190 PRO A N 1
ATOM 1455 C CA . PRO A 1 190 ? 7.727 2.459 -27.696 1.00 97.00 190 PRO A CA 1
ATOM 1456 C C . PRO A 1 190 ? 7.298 1.706 -28.964 1.00 97.00 190 PRO A C 1
ATOM 1458 O O . PRO A 1 190 ? 6.412 0.860 -28.906 1.00 97.00 190 PRO A O 1
ATOM 1461 N N . GLU A 1 191 ? 7.969 1.953 -30.091 1.00 97.31 191 GLU A N 1
ATOM 1462 C CA . GLU A 1 191 ? 7.678 1.329 -31.384 1.00 97.31 191 GLU A CA 1
ATOM 1463 C C . GLU A 1 191 ? 7.847 -0.200 -31.391 1.00 97.31 191 GLU A C 1
ATOM 1465 O O . GLU A 1 191 ? 7.349 -0.871 -32.289 1.00 97.31 191 GLU A O 1
ATOM 1470 N N . LEU A 1 192 ? 8.562 -0.766 -30.409 1.00 96.25 192 LEU A N 1
ATOM 1471 C CA . LEU A 1 192 ? 8.748 -2.215 -30.285 1.00 96.25 192 LEU A CA 1
ATOM 1472 C C . LEU A 1 192 ? 7.547 -2.926 -29.647 1.00 96.25 192 LEU A C 1
ATOM 1474 O O . LEU A 1 192 ? 7.513 -4.155 -29.666 1.00 96.25 192 LEU A O 1
ATOM 1478 N N . TYR A 1 193 ? 6.604 -2.179 -29.067 1.00 96.88 193 TYR A N 1
ATOM 1479 C CA . TYR A 1 193 ? 5.514 -2.727 -28.254 1.00 96.88 193 TYR A CA 1
ATOM 1480 C C . TYR A 1 193 ? 4.128 -2.249 -28.706 1.00 96.88 193 TYR A C 1
ATOM 1482 O O . TYR A 1 193 ? 3.158 -2.425 -27.976 1.00 96.88 193 TYR A O 1
ATOM 1490 N N . GLU A 1 194 ? 4.012 -1.665 -29.903 1.00 96.81 194 GLU A N 1
ATOM 1491 C CA . GLU A 1 194 ? 2.718 -1.254 -30.470 1.00 96.81 194 GLU A CA 1
ATOM 1492 C C . GLU A 1 194 ? 1.749 -2.441 -30.580 1.00 96.81 194 GLU A C 1
ATOM 1494 O O . GLU A 1 194 ? 0.593 -2.314 -30.187 1.00 96.81 194 GLU A O 1
ATOM 1499 N N . ASP A 1 195 ? 2.237 -3.613 -30.998 1.00 96.62 195 ASP A N 1
ATOM 1500 C CA . ASP A 1 195 ? 1.426 -4.835 -31.075 1.00 96.62 195 ASP A CA 1
ATOM 1501 C C . ASP A 1 195 ? 0.892 -5.255 -29.688 1.00 96.62 195 ASP A C 1
ATOM 1503 O O . ASP A 1 195 ? -0.259 -5.666 -29.564 1.00 96.62 195 ASP A O 1
ATOM 1507 N N . ALA A 1 196 ? 1.676 -5.063 -28.618 1.00 95.44 196 ALA A N 1
ATOM 1508 C CA . ALA A 1 196 ? 1.264 -5.409 -27.254 1.00 95.44 196 ALA A CA 1
ATOM 1509 C C . ALA A 1 196 ? 0.094 -4.542 -26.746 1.00 95.44 196 ALA A C 1
ATOM 1511 O O . ALA A 1 196 ? -0.704 -5.002 -25.931 1.00 95.44 196 ALA A O 1
ATOM 1512 N N . LEU A 1 197 ? -0.051 -3.302 -27.237 1.00 95.88 197 LEU A N 1
ATOM 1513 C CA . LEU A 1 197 ? -1.238 -2.490 -26.942 1.00 95.88 197 LEU A CA 1
ATOM 1514 C C . LEU A 1 197 ? -2.507 -3.082 -27.562 1.00 95.88 197 LEU A C 1
ATOM 1516 O O . LEU A 1 197 ? -3.579 -2.976 -26.968 1.00 95.88 197 LEU A O 1
ATOM 1520 N N . GLU A 1 198 ? -2.399 -3.640 -28.770 1.00 95.06 198 GLU A N 1
ATOM 1521 C CA . GLU A 1 198 ? -3.535 -4.238 -29.475 1.00 95.06 198 GLU A CA 1
ATOM 1522 C C . GLU A 1 198 ? -3.919 -5.597 -28.876 1.00 95.06 198 GLU A C 1
ATOM 1524 O O . GLU A 1 198 ? -5.107 -5.913 -28.792 1.00 95.06 198 GLU A O 1
ATOM 1529 N N . GLU A 1 199 ? -2.922 -6.380 -28.453 1.00 96.06 199 GLU A N 1
ATOM 1530 C CA . GLU A 1 199 ? -3.105 -7.682 -27.800 1.00 96.06 199 GLU A CA 1
ATOM 1531 C C . GLU A 1 199 ? -3.735 -7.544 -26.406 1.00 96.06 199 GLU A C 1
ATOM 1533 O O . GLU A 1 199 ? -4.651 -8.297 -26.064 1.00 96.06 199 GLU A O 1
ATOM 1538 N N . GLY A 1 200 ? -3.312 -6.542 -25.632 1.00 96.44 200 GLY A N 1
ATOM 1539 C CA . GLY A 1 200 ? -3.789 -6.313 -24.271 1.00 96.44 200 GLY A CA 1
ATOM 1540 C C . GLY A 1 200 ? -3.023 -7.114 -23.215 1.00 96.44 200 GLY A C 1
ATOM 1541 O O . GLY A 1 200 ? -1.882 -7.519 -23.427 1.00 96.44 200 GLY A O 1
ATOM 1542 N N . LEU A 1 201 ? -3.632 -7.303 -22.039 1.00 97.00 201 LEU A N 1
ATOM 1543 C CA . LEU A 1 201 ? -3.028 -8.055 -20.933 1.00 97.00 201 LEU A CA 1
ATOM 1544 C C . LEU A 1 201 ? -3.520 -9.506 -20.902 1.00 97.00 201 LEU A C 1
ATOM 1546 O O . LEU A 1 201 ? -4.725 -9.762 -20.935 1.00 97.00 201 LEU A O 1
ATOM 1550 N N . GLU A 1 202 ? -2.584 -10.442 -20.752 1.00 95.25 202 GLU A N 1
ATOM 1551 C CA . GLU A 1 202 ? -2.840 -11.874 -20.559 1.00 95.25 202 GLU A CA 1
ATOM 1552 C C . GLU A 1 202 ? -2.289 -12.308 -19.186 1.00 95.25 202 GLU A C 1
ATOM 1554 O O . GLU A 1 202 ? -1.146 -12.755 -19.098 1.00 95.25 202 GLU A O 1
ATOM 1559 N N . PRO A 1 203 ? -3.048 -12.142 -18.086 1.00 95.06 203 PRO A N 1
ATOM 1560 C CA . PRO A 1 203 ? -2.543 -12.434 -16.748 1.00 95.06 203 PRO A CA 1
ATOM 1561 C C . PRO A 1 203 ? -2.353 -13.939 -16.513 1.00 95.06 203 PRO A C 1
ATOM 1563 O O . PRO A 1 203 ? -3.076 -14.780 -17.053 1.00 95.06 203 PRO A O 1
ATOM 1566 N N . ILE A 1 204 ? -1.431 -14.281 -15.616 1.00 93.56 204 ILE A N 1
ATOM 1567 C CA . ILE A 1 204 ? -1.305 -15.629 -15.060 1.00 93.56 204 ILE A CA 1
ATOM 1568 C C . ILE A 1 204 ? -2.341 -15.763 -13.940 1.00 93.56 204 ILE A C 1
ATOM 1570 O O . ILE A 1 204 ? -2.111 -15.307 -12.822 1.00 93.56 204 ILE A O 1
ATOM 1574 N N . GLU A 1 205 ? -3.482 -16.392 -14.238 1.00 90.56 205 GLU A N 1
ATOM 1575 C CA . GLU A 1 205 ? -4.627 -16.501 -13.312 1.00 90.56 205 GLU A CA 1
ATOM 1576 C C . GLU A 1 205 ? -4.269 -17.139 -11.956 1.00 90.56 205 GLU A C 1
ATOM 1578 O O . GLU A 1 205 ? -4.846 -16.776 -10.935 1.00 90.56 205 GLU A O 1
ATOM 1583 N N . ASP A 1 206 ? -3.299 -18.058 -11.940 1.00 88.69 206 ASP A N 1
ATOM 1584 C CA . ASP A 1 206 ? -2.867 -18.779 -10.735 1.00 88.69 206 ASP A CA 1
ATOM 1585 C C . ASP A 1 206 ? -1.768 -18.046 -9.932 1.00 88.69 206 ASP A C 1
ATOM 1587 O O . ASP A 1 206 ? -1.259 -18.593 -8.953 1.00 88.69 206 ASP A O 1
ATOM 1591 N N . SER A 1 207 ? -1.361 -16.837 -10.337 1.00 89.31 207 SER A N 1
ATOM 1592 C CA . SER A 1 207 ? -0.371 -16.051 -9.591 1.00 89.31 207 SER A CA 1
ATOM 1593 C C . SER A 1 207 ? -1.005 -15.410 -8.356 1.00 89.31 207 SER A C 1
ATOM 1595 O O . SER A 1 207 ? -1.934 -14.614 -8.471 1.00 89.31 207 SER A O 1
ATOM 1597 N N . ASP A 1 208 ? -0.442 -15.687 -7.182 1.00 90.81 208 ASP A N 1
ATOM 1598 C CA . ASP A 1 208 ? -0.811 -15.083 -5.897 1.00 90.81 208 ASP A CA 1
ATOM 1599 C C . ASP A 1 208 ? 0.111 -13.926 -5.475 1.00 90.81 208 ASP A C 1
ATOM 1601 O O . ASP A 1 208 ? -0.055 -13.374 -4.389 1.00 90.81 208 ASP A O 1
ATOM 1605 N N . LEU A 1 209 ? 1.058 -13.538 -6.336 1.00 93.12 209 LEU A N 1
ATOM 1606 C CA . LEU A 1 209 ? 1.994 -12.448 -6.069 1.00 93.12 209 LEU A CA 1
ATOM 1607 C C . LEU A 1 209 ? 1.309 -11.077 -6.012 1.00 93.12 209 LEU A C 1
ATOM 1609 O O . LEU A 1 209 ? 0.506 -10.713 -6.873 1.00 93.12 209 LEU A O 1
ATOM 1613 N N . LEU A 1 210 ? 1.730 -10.287 -5.031 1.00 94.25 210 LEU A N 1
ATOM 1614 C CA . LEU A 1 210 ? 1.281 -8.933 -4.730 1.00 94.25 210 LEU A CA 1
ATOM 1615 C C . LEU A 1 210 ? 2.440 -7.937 -4.850 1.00 94.25 210 LEU A C 1
ATOM 1617 O O . LEU A 1 210 ? 3.617 -8.304 -4.868 1.00 94.25 210 LEU A O 1
ATOM 1621 N N . CYS A 1 211 ? 2.127 -6.638 -4.860 1.00 94.44 211 CYS A N 1
ATOM 1622 C CA . CYS A 1 211 ? 3.144 -5.587 -4.992 1.00 94.44 211 CYS A CA 1
ATOM 1623 C C . CYS A 1 211 ? 4.265 -5.702 -3.940 1.00 94.44 211 CYS A C 1
ATOM 1625 O O . CYS A 1 211 ? 5.446 -5.524 -4.250 1.00 94.44 211 CYS A O 1
ATOM 1627 N N . MET A 1 212 ? 3.911 -6.027 -2.694 1.00 92.31 212 MET A N 1
ATOM 1628 C CA . MET A 1 212 ? 4.862 -6.094 -1.579 1.00 92.31 212 MET A CA 1
ATOM 1629 C C . MET A 1 212 ? 5.713 -7.366 -1.547 1.00 92.31 212 MET A C 1
ATOM 1631 O O . MET A 1 212 ? 6.709 -7.387 -0.822 1.00 92.31 212 MET A O 1
ATOM 1635 N N . ASP A 1 213 ? 5.380 -8.387 -2.344 1.00 92.31 213 ASP A N 1
ATOM 1636 C CA . ASP A 1 213 ? 6.225 -9.582 -2.474 1.00 92.31 213 ASP A CA 1
ATOM 1637 C C . ASP A 1 213 ? 7.541 -9.268 -3.188 1.00 92.31 213 ASP A C 1
ATOM 1639 O O . ASP A 1 213 ? 8.510 -10.005 -3.042 1.00 92.31 213 ASP A O 1
ATOM 1643 N N . CYS A 1 214 ? 7.593 -8.141 -3.908 1.00 91.94 214 CYS A N 1
ATOM 1644 C CA . CYS A 1 214 ? 8.799 -7.590 -4.522 1.00 91.94 214 CYS A CA 1
ATOM 1645 C C . CYS A 1 214 ? 9.233 -6.271 -3.858 1.00 91.94 214 CYS A C 1
ATOM 1647 O O . CYS A 1 214 ? 10.419 -6.070 -3.584 1.00 91.94 214 CYS A O 1
ATOM 1649 N N . HIS A 1 215 ? 8.280 -5.376 -3.577 1.00 93.25 215 HIS A N 1
ATOM 1650 C CA . HIS A 1 215 ? 8.523 -4.036 -3.035 1.00 93.25 215 HIS A CA 1
ATOM 1651 C C . HIS A 1 215 ? 8.293 -3.981 -1.520 1.00 93.25 215 HIS A C 1
ATOM 1653 O O . HIS A 1 215 ? 7.300 -3.437 -1.034 1.00 93.25 215 HIS A O 1
ATOM 1659 N N . GLN A 1 216 ? 9.228 -4.537 -0.750 1.00 90.62 216 GLN A N 1
ATOM 1660 C CA . GLN A 1 216 ? 9.119 -4.559 0.709 1.00 90.62 216 GLN A CA 1
ATOM 1661 C C . GLN A 1 216 ? 9.232 -3.148 1.307 1.00 90.62 216 GLN A C 1
ATOM 1663 O O . GLN A 1 216 ? 10.291 -2.520 1.298 1.00 90.62 216 GLN A O 1
ATOM 1668 N N . THR A 1 217 ? 8.133 -2.657 1.882 1.00 89.50 217 THR A N 1
ATOM 1669 C CA . THR A 1 217 ? 7.999 -1.262 2.337 1.00 89.50 217 THR A CA 1
ATOM 1670 C C . THR A 1 217 ? 8.890 -0.909 3.528 1.00 89.50 217 THR A C 1
ATOM 1672 O O . THR A 1 217 ? 9.427 0.196 3.615 1.00 89.50 217 THR A O 1
ATOM 1675 N N . HIS A 1 218 ? 9.054 -1.861 4.444 1.00 89.44 218 HIS A N 1
ATOM 1676 C CA . HIS A 1 218 ? 9.623 -1.669 5.780 1.00 89.44 218 HIS A CA 1
ATOM 1677 C C . HIS A 1 218 ? 11.040 -2.241 5.961 1.00 89.44 218 HIS A C 1
ATOM 1679 O O . HIS A 1 218 ? 11.569 -2.312 7.079 1.00 89.44 218 HIS A O 1
ATOM 1685 N N . VAL A 1 219 ? 11.700 -2.605 4.862 1.00 88.44 219 VAL A N 1
ATOM 1686 C CA . VAL A 1 219 ? 13.065 -3.140 4.872 1.00 88.44 219 VAL A CA 1
ATOM 1687 C C . VAL A 1 219 ? 14.061 -2.023 4.581 1.00 88.44 219 VAL A C 1
ATOM 1689 O O . VAL A 1 219 ? 14.053 -1.438 3.504 1.00 88.44 219 VAL A O 1
ATOM 1692 N N . SER A 1 220 ? 14.924 -1.721 5.559 1.00 87.56 220 SER A N 1
ATOM 1693 C CA . SER A 1 220 ? 16.049 -0.800 5.351 1.00 87.56 220 SER A CA 1
ATOM 1694 C C . SER A 1 220 ? 17.160 -1.538 4.614 1.00 87.56 220 SER A C 1
ATOM 1696 O O . SER A 1 220 ? 17.718 -2.522 5.113 1.00 87.56 220 SER A O 1
ATOM 1698 N N . LYS A 1 221 ? 17.469 -1.051 3.416 1.00 85.88 221 LYS A N 1
ATOM 1699 C CA . LYS A 1 221 ? 18.567 -1.535 2.590 1.00 85.88 221 LYS A CA 1
ATOM 1700 C C . LYS A 1 221 ? 19.260 -0.316 1.978 1.00 85.88 221 LYS A C 1
ATOM 1702 O O . LYS A 1 221 ? 18.761 0.247 1.007 1.00 85.88 221 LYS A O 1
ATOM 1707 N N . PRO A 1 222 ?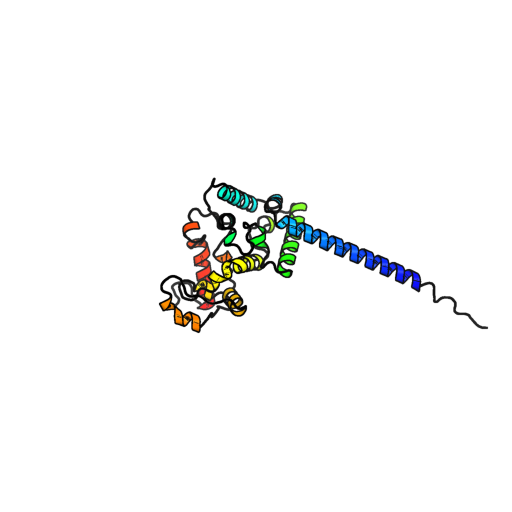 20.412 0.108 2.525 1.00 84.88 222 PRO A N 1
ATOM 1708 C CA . PRO A 1 222 ? 21.153 1.240 1.979 1.00 84.88 222 PRO A CA 1
ATOM 1709 C C . PRO A 1 222 ? 21.438 1.062 0.481 1.00 84.88 222 PRO A C 1
ATOM 1711 O O . PRO A 1 222 ? 21.967 0.024 0.074 1.00 84.88 222 PRO A O 1
ATOM 1714 N N . GLY A 1 223 ? 21.103 2.067 -0.330 1.00 83.88 223 GLY A N 1
ATOM 1715 C CA . GLY A 1 223 ? 21.266 2.027 -1.784 1.00 83.88 223 GLY A CA 1
ATOM 1716 C C . GLY A 1 223 ? 20.073 1.438 -2.545 1.00 83.88 223 GLY A C 1
ATOM 1717 O O . GLY A 1 223 ? 20.099 1.436 -3.777 1.00 83.88 223 GLY A O 1
ATOM 1718 N N . ALA A 1 224 ? 19.040 0.929 -1.861 1.00 85.25 224 ALA A N 1
ATOM 1719 C CA . ALA A 1 224 ? 17.870 0.348 -2.517 1.00 85.25 224 ALA A CA 1
ATOM 1720 C C . ALA A 1 224 ? 17.050 1.384 -3.300 1.00 85.25 224 ALA A C 1
ATOM 1722 O O . ALA A 1 224 ? 16.372 1.021 -4.258 1.00 85.25 224 ALA A O 1
ATOM 1723 N N . GLU A 1 225 ? 17.171 2.675 -2.991 1.00 84.69 225 GLU A N 1
ATOM 1724 C CA . GLU A 1 225 ? 16.579 3.761 -3.775 1.00 84.69 225 GLU A CA 1
ATOM 1725 C C . GLU A 1 225 ? 17.057 3.765 -5.238 1.00 84.69 225 GLU A C 1
ATOM 1727 O O . GLU A 1 225 ? 16.315 4.156 -6.137 1.00 84.69 225 GLU A O 1
ATOM 1732 N N . LEU A 1 226 ? 18.272 3.266 -5.500 1.00 87.00 226 LEU A N 1
ATOM 1733 C CA . LEU A 1 226 ? 18.834 3.153 -6.851 1.00 87.00 226 LEU A CA 1
ATOM 1734 C C . LEU A 1 226 ? 18.256 1.972 -7.641 1.00 87.00 226 LEU A C 1
ATOM 1736 O O . LEU A 1 226 ? 18.455 1.885 -8.852 1.00 87.00 226 LEU A O 1
ATOM 1740 N N . THR A 1 227 ? 17.562 1.058 -6.964 1.00 87.25 227 THR A N 1
ATOM 1741 C CA . THR A 1 227 ? 16.959 -0.148 -7.540 1.00 87.25 227 THR A CA 1
ATOM 1742 C C . THR A 1 227 ? 15.451 -0.196 -7.299 1.00 87.25 227 THR A C 1
ATOM 1744 O O . THR A 1 227 ? 14.879 -1.280 -7.235 1.00 87.25 227 THR A O 1
ATOM 1747 N N . GLY A 1 228 ? 14.797 0.959 -7.124 1.00 86.25 228 GLY A N 1
ATOM 1748 C CA . GLY A 1 228 ? 13.343 1.028 -6.920 1.00 86.25 228 GLY A CA 1
ATOM 1749 C C . GLY A 1 228 ? 12.871 0.338 -5.635 1.00 86.25 228 GLY A C 1
ATOM 1750 O O . GLY A 1 228 ? 11.772 -0.209 -5.588 1.00 86.25 228 GLY A O 1
ATOM 1751 N N . PHE A 1 229 ? 13.725 0.325 -4.612 1.00 91.38 229 PHE A N 1
ATOM 1752 C CA . PHE A 1 229 ? 13.528 -0.353 -3.331 1.00 91.38 229 PHE A CA 1
ATOM 1753 C C . PHE A 1 229 ? 13.347 -1.874 -3.436 1.00 91.38 229 PHE A C 1
ATOM 1755 O O . PHE A 1 229 ? 12.753 -2.498 -2.562 1.00 91.38 229 PHE A O 1
ATOM 1762 N N . LEU A 1 230 ? 13.900 -2.481 -4.489 1.00 91.12 230 LEU A N 1
ATOM 1763 C CA . LEU A 1 230 ? 13.913 -3.929 -4.664 1.00 91.12 230 LEU A CA 1
ATOM 1764 C C . LEU A 1 230 ? 15.112 -4.574 -3.963 1.00 91.12 230 LEU A C 1
ATOM 1766 O O . LEU A 1 230 ? 16.270 -4.191 -4.174 1.00 91.12 230 LEU A O 1
ATOM 1770 N N . ASP A 1 231 ? 14.852 -5.640 -3.206 1.00 90.75 231 ASP A N 1
ATOM 1771 C CA . ASP A 1 231 ? 15.882 -6.611 -2.852 1.00 90.75 231 ASP A CA 1
ATOM 1772 C C . ASP A 1 231 ? 15.940 -7.725 -3.902 1.00 90.75 231 ASP A C 1
ATOM 1774 O O . ASP A 1 231 ? 15.308 -8.769 -3.769 1.00 90.75 231 ASP A O 1
ATOM 1778 N N . LEU A 1 232 ? 16.693 -7.477 -4.978 1.00 89.44 232 LEU A N 1
ATOM 1779 C CA . LEU A 1 232 ? 16.757 -8.394 -6.119 1.00 89.44 232 LEU A CA 1
ATOM 1780 C C . LEU A 1 232 ? 17.119 -9.826 -5.713 1.00 89.44 232 LEU A C 1
ATOM 1782 O O . LEU A 1 232 ? 16.454 -10.766 -6.134 1.00 89.44 232 LEU A O 1
ATOM 1786 N N . ASP A 1 233 ? 18.139 -9.985 -4.871 1.00 90.00 233 ASP A N 1
ATOM 1787 C CA . ASP A 1 233 ? 18.712 -11.298 -4.577 1.00 90.00 233 ASP A CA 1
ATOM 1788 C C . ASP A 1 233 ? 17.854 -12.121 -3.610 1.00 90.00 233 ASP A C 1
ATOM 1790 O O . ASP A 1 233 ? 17.736 -13.333 -3.783 1.00 90.00 233 ASP A O 1
ATOM 1794 N N . ASN A 1 234 ? 17.259 -11.483 -2.597 1.00 90.88 234 ASN A N 1
ATOM 1795 C CA . ASN A 1 234 ? 16.541 -12.204 -1.538 1.00 90.88 234 ASN A CA 1
ATOM 1796 C C . ASN A 1 234 ? 15.016 -12.164 -1.678 1.00 90.88 234 ASN A C 1
ATOM 1798 O O . ASN A 1 234 ? 14.340 -12.916 -0.979 1.00 90.88 234 ASN A O 1
ATOM 1802 N N . VAL A 1 235 ? 14.478 -11.286 -2.529 1.00 91.88 235 VAL A N 1
ATOM 1803 C CA . VAL A 1 235 ? 13.035 -11.025 -2.624 1.00 91.88 235 VAL A CA 1
ATOM 1804 C C . VAL A 1 235 ? 12.562 -11.158 -4.069 1.00 91.88 235 VAL A C 1
ATOM 1806 O O . VAL A 1 235 ? 11.808 -12.079 -4.378 1.00 91.88 235 VAL A O 1
ATOM 1809 N N . ALA A 1 236 ? 13.062 -10.316 -4.980 1.00 91.75 236 ALA A N 1
ATOM 1810 C CA . ALA A 1 236 ? 12.523 -10.271 -6.340 1.00 91.75 236 ALA A CA 1
ATOM 1811 C C . ALA A 1 236 ? 12.826 -11.549 -7.142 1.00 91.75 236 ALA A C 1
ATOM 1813 O O . ALA A 1 236 ? 11.914 -12.118 -7.733 1.00 91.75 236 ALA A O 1
ATOM 1814 N N . TYR A 1 237 ? 14.069 -12.052 -7.148 1.00 92.56 237 TYR A N 1
ATOM 1815 C CA . TYR A 1 237 ? 14.387 -13.282 -7.885 1.00 92.56 237 TYR A CA 1
ATOM 1816 C C . TYR A 1 237 ? 13.620 -14.510 -7.373 1.00 92.56 237 TYR A C 1
ATOM 1818 O O . TYR A 1 237 ? 13.063 -15.219 -8.211 1.00 92.56 237 TYR A O 1
ATOM 1826 N N . PRO A 1 238 ? 13.510 -14.762 -6.054 1.00 92.50 238 PRO A N 1
ATOM 1827 C CA . PRO A 1 238 ? 12.632 -15.816 -5.545 1.00 92.50 238 PRO A CA 1
ATOM 1828 C C . PRO A 1 238 ? 11.163 -15.673 -5.977 1.00 92.50 238 PRO A C 1
ATOM 1830 O O . PRO A 1 238 ? 10.529 -16.671 -6.333 1.00 92.50 238 PRO A O 1
ATOM 1833 N N . ALA A 1 239 ? 10.624 -14.448 -6.000 1.00 91.69 239 ALA A N 1
ATOM 1834 C CA . ALA A 1 239 ? 9.277 -14.195 -6.513 1.00 91.69 239 ALA A CA 1
ATOM 1835 C C . ALA A 1 239 ? 9.179 -14.529 -8.015 1.00 91.69 239 ALA A C 1
ATOM 1837 O O . ALA A 1 239 ? 8.255 -15.229 -8.436 1.00 91.69 239 ALA A O 1
ATOM 1838 N N . CYS A 1 240 ? 10.175 -14.138 -8.819 1.00 91.94 240 CYS A N 1
ATOM 1839 C CA . CYS A 1 240 ? 10.234 -14.503 -10.235 1.00 91.94 240 CYS A CA 1
ATOM 1840 C C . CYS A 1 240 ? 10.318 -16.023 -10.447 1.00 91.94 240 CYS A C 1
ATOM 1842 O O . CYS A 1 240 ? 9.642 -16.556 -11.324 1.00 91.94 240 CYS A O 1
ATOM 1844 N N . GLU A 1 241 ? 11.123 -16.743 -9.658 1.00 91.75 241 GLU A N 1
ATOM 1845 C CA . GLU A 1 241 ? 11.216 -18.206 -9.739 1.00 91.75 241 GLU A CA 1
ATOM 1846 C C . GLU A 1 241 ? 9.879 -18.880 -9.421 1.00 91.75 241 GLU A C 1
ATOM 1848 O O . GLU A 1 241 ? 9.488 -19.824 -10.114 1.00 91.75 241 GLU A O 1
ATOM 1853 N N . THR A 1 242 ? 9.169 -18.375 -8.409 1.00 87.88 242 THR A N 1
ATOM 1854 C CA . THR A 1 242 ? 7.839 -18.860 -8.019 1.00 87.88 242 THR A CA 1
ATOM 1855 C C . THR A 1 242 ? 6.840 -18.649 -9.153 1.00 87.88 242 THR A C 1
ATOM 1857 O O . THR A 1 242 ? 6.212 -19.610 -9.601 1.00 87.88 242 THR A O 1
ATOM 1860 N N . CYS A 1 243 ? 6.783 -17.431 -9.697 1.00 90.69 243 CYS A N 1
ATOM 1861 C CA . CYS A 1 243 ? 5.913 -17.081 -10.818 1.00 90.69 243 CYS A CA 1
ATOM 1862 C C . CYS A 1 243 ? 6.197 -17.934 -12.063 1.00 90.69 243 CYS A C 1
ATOM 1864 O O . CYS A 1 243 ? 5.295 -18.565 -12.609 1.00 90.69 243 CYS A O 1
ATOM 1866 N N . HIS A 1 244 ? 7.462 -18.042 -12.482 1.00 91.69 244 HIS A N 1
ATOM 1867 C CA . HIS A 1 244 ? 7.833 -18.841 -13.654 1.00 91.69 244 HIS A CA 1
ATOM 1868 C C . HIS A 1 244 ? 7.555 -20.334 -13.450 1.00 91.69 244 HIS A C 1
ATOM 1870 O O . HIS A 1 244 ? 7.137 -21.019 -14.384 1.00 91.69 244 HIS A O 1
ATOM 1876 N N . THR A 1 245 ? 7.727 -20.847 -12.230 1.00 88.69 245 THR A N 1
ATOM 1877 C CA . THR A 1 245 ? 7.379 -22.237 -11.920 1.00 88.69 245 THR A CA 1
ATOM 1878 C C . THR A 1 245 ? 5.873 -22.464 -12.028 1.00 88.69 245 THR A C 1
ATOM 1880 O O . THR A 1 245 ? 5.469 -23.484 -12.586 1.00 88.69 245 THR A O 1
ATOM 1883 N N . ALA A 1 246 ? 5.051 -21.524 -11.553 1.00 85.75 246 ALA A N 1
ATOM 1884 C CA . ALA A 1 246 ? 3.597 -21.593 -11.679 1.00 85.75 246 ALA A CA 1
ATOM 1885 C C . ALA A 1 246 ? 3.144 -21.502 -13.147 1.00 85.75 246 ALA A C 1
ATOM 1887 O O . ALA A 1 246 ? 2.381 -22.346 -13.611 1.00 85.75 246 ALA A O 1
ATOM 1888 N N . ALA A 1 247 ? 3.676 -20.538 -13.900 1.00 88.56 247 ALA A N 1
ATOM 1889 C CA . ALA A 1 247 ? 3.257 -20.267 -15.273 1.00 88.56 247 ALA A CA 1
ATOM 1890 C C . ALA A 1 247 ? 3.788 -21.280 -16.298 1.00 88.56 247 ALA A C 1
ATOM 1892 O O . ALA A 1 247 ? 3.084 -21.663 -17.231 1.00 88.56 247 ALA A O 1
ATOM 1893 N N . LEU A 1 248 ? 5.045 -21.707 -16.150 1.00 89.88 248 LEU A N 1
ATOM 1894 C CA . LEU A 1 248 ? 5.779 -22.464 -17.173 1.00 89.88 248 LEU A CA 1
ATOM 1895 C C . LEU A 1 248 ? 6.198 -23.862 -16.699 1.00 89.88 248 LEU A C 1
ATOM 1897 O O . LEU A 1 248 ? 6.750 -24.640 -17.479 1.00 89.88 248 LEU A O 1
ATOM 1901 N N . GLY A 1 249 ? 5.973 -24.197 -15.425 1.00 89.06 249 GLY A N 1
ATOM 1902 C CA . GLY A 1 249 ? 6.425 -25.458 -14.835 1.00 89.06 249 GLY A CA 1
ATOM 1903 C C . GLY A 1 249 ? 7.946 -25.556 -14.665 1.00 89.06 249 GLY A C 1
ATOM 1904 O O . GLY A 1 249 ? 8.463 -26.661 -14.480 1.00 89.06 249 GLY A O 1
ATOM 1905 N N . ALA A 1 250 ? 8.675 -24.437 -14.758 1.00 88.50 250 ALA A N 1
ATOM 1906 C CA . ALA A 1 250 ? 10.134 -24.388 -14.665 1.00 88.50 250 ALA A CA 1
ATOM 1907 C C . ALA A 1 250 ? 10.629 -23.062 -14.053 1.00 88.50 250 ALA A C 1
ATOM 1909 O O . ALA A 1 250 ? 10.002 -22.028 -14.269 1.00 88.50 250 ALA A O 1
ATOM 1910 N N . PRO A 1 251 ? 11.770 -23.061 -13.335 1.00 85.38 251 PRO A N 1
ATOM 1911 C CA . PRO A 1 251 ? 12.322 -21.849 -12.738 1.00 85.38 251 PRO A CA 1
ATOM 1912 C C . PRO A 1 251 ? 12.919 -20.902 -13.791 1.00 85.38 251 PRO A C 1
ATOM 1914 O O . PRO A 1 251 ? 13.156 -21.270 -14.951 1.00 85.38 251 PRO A O 1
ATOM 1917 N N . LEU A 1 252 ? 13.214 -19.676 -13.350 1.00 80.06 252 LEU A N 1
ATOM 1918 C CA . LEU A 1 252 ? 13.853 -18.640 -14.157 1.00 80.06 252 LEU A CA 1
ATOM 1919 C C . LEU A 1 252 ? 15.148 -19.168 -14.815 1.00 80.06 252 LEU A C 1
ATOM 1921 O O . LEU A 1 252 ? 15.967 -19.829 -14.179 1.00 80.06 252 LEU A O 1
ATOM 1925 N N . GLY A 1 253 ? 15.338 -18.894 -16.111 1.00 67.94 253 GLY A N 1
ATOM 1926 C CA . GLY A 1 253 ? 16.532 -19.305 -16.868 1.00 67.94 253 GLY A CA 1
ATOM 1927 C C . GLY A 1 253 ? 16.512 -20.730 -17.441 1.00 67.94 253 GLY A C 1
ATOM 1928 O O . GLY A 1 253 ? 17.461 -21.114 -18.125 1.00 67.94 253 GLY A O 1
ATOM 1929 N N . ILE A 1 254 ? 15.444 -21.502 -17.199 1.00 54.84 254 ILE A N 1
ATOM 1930 C CA . ILE A 1 254 ? 15.190 -22.808 -17.846 1.00 54.84 254 ILE A CA 1
ATOM 1931 C C . ILE A 1 254 ? 13.974 -22.741 -18.791 1.00 54.84 254 ILE A C 1
ATOM 1933 O O . ILE A 1 254 ? 13.788 -23.631 -19.623 1.00 54.84 254 ILE A O 1
ATOM 1937 N N . ALA A 1 255 ? 13.174 -21.677 -18.700 1.00 44.12 255 ALA A N 1
ATOM 1938 C CA . ALA A 1 255 ? 12.100 -21.407 -19.646 1.00 44.12 255 ALA A CA 1
ATOM 1939 C C . ALA A 1 255 ? 12.677 -21.191 -21.067 1.00 44.12 255 ALA A C 1
ATOM 1941 O O . ALA A 1 255 ? 13.625 -20.411 -21.201 1.00 44.12 255 ALA A O 1
ATOM 1942 N N . PRO A 1 256 ? 12.183 -21.927 -22.084 1.00 41.75 256 PRO A N 1
ATOM 1943 C CA . PRO A 1 256 ? 12.705 -21.898 -23.452 1.00 41.75 256 PRO A CA 1
ATOM 1944 C C . PRO A 1 256 ? 12.488 -20.567 -24.176 1.00 41.75 256 PRO A C 1
ATOM 1946 O O . PRO A 1 256 ? 11.502 -19.868 -23.856 1.00 41.75 256 PRO A O 1
#

Sequence (256 aa):
MEVEPTERLEGSHSRLRWLRWAAGIALAVLALGFVGGAGASRLEENDRFCASCHMVPERTYFNRAQFALAGIDPVEDLSSAHYLADPEDLPAGVPMRCIDCHRGDDSLLHRTEALLLGAEDTVIYLFGDPDQSIEKTELNVPHLANDSCVMCHSAALLEVGFPNHFHNMLPVAADVWQDGGELTLPQTNPELYEDALEEGLEPIEDSDLLCMDCHQTHVSKPGAELTGFLDLDNVAYPACETCHTAALGAPLGIAP

Foldseek 3Di:
DDDDDPPPPPPPVVVVVVVVVVVVVVVVVVVCVVVVLVVVLVLQVDQVSLLVQFDPPSVVLVVLLVCVVVVNDPDQFQQSVQQVDQLVLFPVSDRDHPCLQQQALPDPVSSVVSSVLVVVSVVCSVVVDDDVSSNVPDDPPVRRNLRSCCNRCLQLLQADDDVSLVSLQAPVNVVSVVVPDQRHHDPPPSVVCPVRNVVGGDYPPPDPDGPCLFRPGSDGHPPCVVVNNGPVPPRVQVSQQVVCCSRPVGGPPVRD

pLDDT: mean 89.87, std 10.33, range [41.75, 98.19]

Secondary structure (DSSP, 8-state):
-------SSTHHHHHHHHHHHHHHHHHHHHHHHHHHHHHHHHHHTSHHHHHHH--TTHHHHHHHHHHHHTTSS---SHHHHHHTS-GGGSTTSS---HHHHHS-SS-HHHHHHHHHHHHHHHHHHHHT---TTTTTSS-SSHHHHHHHHHHHHHHHHSB-SGGGHHHHTSHHHHHHHHTTPPPB--SSSGGGSHHHHHH-----TT----GGGTS-TT---TTGGGGTT--IIIIIHHHHHHHHHHHHSS-TTT--

Radius of gyration: 26.02 Å; chains: 1; bounding box: 96×43×65 Å